Protein 6VD9 (pdb70)

Secondary structure (DSSP, 8-state):
--HHHHHHHHHTSTTEEEEEEEEEEE-TTS-EEEEEEEEE-TT--HHHHTHHHHHHHHHHHH---EEEEEEE-/--HHHHHHHHHHSTTEEEEEEEEEEE-TTS-EEEEEEEEE-TTS-HHHHTHHHHHHHHHHHH---EEEEEEE-/--HHHHHHHHHTSTTEEEEEEEEEE--EEEEEEEE-TTS-HHHHTHHHHHHHHHHHH---EEEEEEE-/--HHHHHHHHHHSTTEEEEEEEE-----EEEEEEEE-TTS-HHHHTHHHHHHHHHHHH---EEEEEEE-

GO terms:
  GO:0010312 detoxification of zinc ion (P, IMP)

Nearest PDB structures (foldseek):
  6vd9-assembly2_B  TM=1.013E+00  e=5.167E-15  Cupriavidus metallidurans CH34
  6vd8-assembly1_B-2  TM=9.192E-01  e=2.936E-08  Pseudomonas aeruginosa PAO1
  6vd8-assembly1_A  TM=9.200E-01  e=2.052E-07  Pseudomonas aeruginosa PAO1
  8j80-assembly1_B  TM=8.793E-01  e=2.502E-04  Homo sapiens
  8j7t-assembly1_B  TM=8.816E-01  e=3.271E-04  Homo sapiens

Structure (mmCIF, N/CA/C/O backbone):
data_6VD9
#
_entry.id   6VD9
#
_cell.length_a   32.760
_cell.length_b   39.029
_cell.length_c   63.965
_cell.angle_alpha   98.78
_cell.angle_beta   104.76
_cell.angle_gamma   90.09
#
_symmetry.space_group_name_H-M   'P 1'
#
loop_
_entity.id
_entity.type
_entity.pdbx_description
1 polymer 'Metal cation efflux system protein CzcD'
2 non-polymer 'NICKEL (II) ION'
3 water water
#
loop_
_atom_site.group_PDB
_atom_site.id
_atom_site.type_symbol
_atom_site.label_atom_id
_atom_site.label_alt_id
_atom_site.label_comp_id
_atom_site.label_asym_id
_atom_site.label_entity_id
_atom_site.label_seq_id
_atom_site.pdbx_PDB_ins_code
_atom_site.Cartn_x
_atom_site.Cartn_y
_atom_site.Cartn_z
_atom_site.occupancy
_atom_site.B_iso_or_equiv
_atom_site.auth_seq_id
_atom_site.auth_comp_id
_atom_site.auth_asym_id
_atom_site.auth_atom_id
_atom_site.pdbx_PDB_model_num
ATOM 1 N N . VAL A 1 3 ? -7.098 10.637 -8.497 1.00 39.04 215 VAL A N 1
ATOM 2 C CA . VAL A 1 3 ? -6.469 10.025 -7.282 1.00 35.69 215 VAL A CA 1
ATOM 3 C C . VAL A 1 3 ? -5.870 11.129 -6.397 1.00 33.76 215 VAL A C 1
ATOM 4 O O . VAL A 1 3 ? -4.889 11.754 -6.809 1.00 33.16 215 VAL A O 1
ATOM 8 N N . ASP A 1 4 ? -6.409 11.310 -5.194 1.00 32.88 216 ASP A N 1
ATOM 9 C CA . ASP A 1 4 ? -5.872 12.233 -4.161 1.00 32.97 216 ASP A CA 1
ATOM 10 C C . ASP A 1 4 ? -4.708 11.532 -3.432 1.00 31.37 216 ASP A C 1
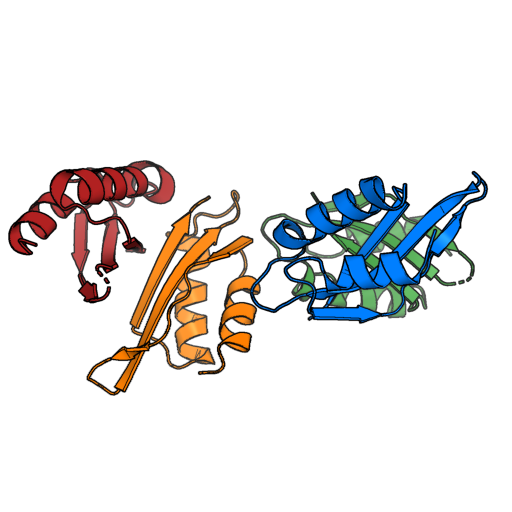ATOM 11 O O . ASP A 1 4 ? -4.987 10.707 -2.556 1.00 30.33 216 ASP A O 1
ATOM 16 N N . LEU A 1 5 ? -3.472 11.932 -3.725 1.00 29.78 217 LEU A N 1
ATOM 17 C CA . LEU A 1 5 ? -2.229 11.288 -3.211 1.00 29.30 217 LEU A CA 1
ATOM 18 C C . LEU A 1 5 ? -2.220 11.352 -1.675 1.00 28.79 217 LEU A C 1
ATOM 19 O O . LEU A 1 5 ? -1.756 10.397 -1.079 1.00 24.32 217 LEU A O 1
ATOM 24 N N . ALA A 1 6 ? -2.732 12.414 -1.049 1.00 25.49 218 ALA A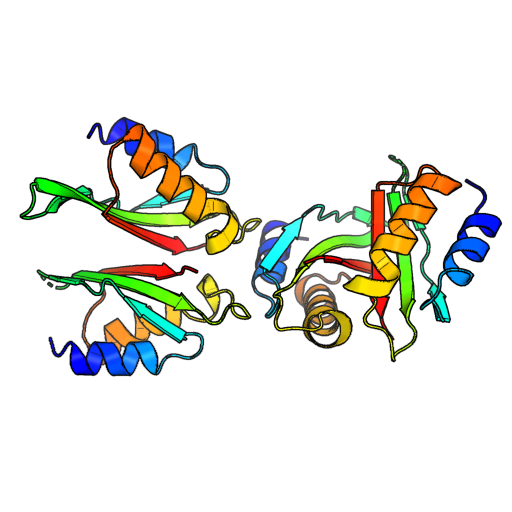 N 1
ATOM 25 C CA . ALA A 1 6 ? -2.777 12.535 0.435 1.00 23.57 218 ALA A CA 1
ATOM 26 C C . ALA A 1 6 ? -3.633 11.445 1.067 1.00 23.36 218 ALA A C 1
ATOM 27 O O . ALA A 1 6 ? -3.231 10.942 2.088 1.00 22.54 218 ALA A O 1
ATOM 29 N N . GLU A 1 7 ? -4.818 11.168 0.509 1.00 20.66 219 GLU A N 1
ATOM 30 C CA . GLU A 1 7 ? -5.732 10.157 1.042 1.00 25.59 219 GLU A CA 1
ATOM 31 C C . GLU A 1 7 ? -5.024 8.823 0.859 1.00 18.96 219 GLU A C 1
ATOM 32 O O . GLU A 1 7 ? -5.188 8.022 1.732 1.00 24.18 219 GLU A O 1
ATOM 38 N N . VAL A 1 8 ? -4.345 8.605 -0.271 1.00 21.62 220 VAL A N 1
ATOM 39 C CA . VAL A 1 8 ? -3.669 7.296 -0.533 1.00 20.76 220 VAL A CA 1
ATOM 40 C C . VAL A 1 8 ? -2.640 7.091 0.587 1.00 19.36 220 VAL A C 1
ATOM 41 O O . VAL A 1 8 ? -2.688 6.065 1.244 1.00 17.89 220 VAL A O 1
ATOM 45 N N . GLU A 1 9 ? -1.785 8.081 0.835 1.00 18.52 221 GLU A N 1
ATOM 46 C CA . GLU A 1 9 ? -0.773 8.029 1.933 1.00 17.79 221 GLU A CA 1
ATOM 47 C C . GLU A 1 9 ? -1.464 7.754 3.269 1.00 19.27 221 GLU A C 1
ATOM 48 O O . GLU A 1 9 ? -1.031 6.847 4.014 1.00 19.79 221 GLU A O 1
ATOM 54 N N . LYS A 1 10 ? -2.496 8.520 3.606 1.00 20.60 222 LYS A N 1
ATOM 55 C CA . LYS A 1 10 ? -3.234 8.364 4.886 1.00 21.38 222 LYS A CA 1
ATOM 56 C C . LYS A 1 10 ? -3.753 6.938 4.953 1.00 19.00 222 LYS A C 1
ATOM 57 O O . LYS A 1 10 ? -3.646 6.308 6.000 1.00 19.08 222 LYS A O 1
ATOM 63 N N . GLN A 1 11 ? -4.342 6.432 3.872 1.00 18.77 223 GLN A N 1
ATOM 64 C CA . GLN A 1 11 ? -5.008 5.117 3.960 1.00 19.77 223 GLN A CA 1
ATOM 65 C C . GLN A 1 11 ? -3.957 4.008 4.099 1.00 17.82 223 GLN A C 1
ATOM 66 O O . GLN A 1 11 ? -4.291 2.990 4.733 1.00 19.70 223 GLN A O 1
ATOM 72 N N . ILE A 1 12 ? -2.781 4.158 3.469 1.00 17.16 224 ILE A N 1
ATOM 73 C CA . ILE A 1 12 ? -1.669 3.173 3.587 1.00 16.19 224 ILE A CA 1
ATOM 74 C C . ILE A 1 12 ? -1.248 3.132 5.064 1.00 16.24 224 ILE A C 1
ATOM 75 O O . ILE A 1 12 ? -1.290 2.040 5.657 1.00 15.41 224 ILE A O 1
ATOM 80 N N . LEU A 1 13 ? -0.929 4.293 5.643 1.00 16.92 225 LEU A N 1
ATOM 81 C CA . LEU A 1 13 ? -0.463 4.370 7.059 1.00 17.33 225 LEU A CA 1
ATOM 82 C C . LEU A 1 13 ? -1.574 3.986 8.039 1.00 17.79 225 LEU A C 1
ATOM 83 O O . LEU A 1 13 ? -1.245 3.569 9.173 1.00 19.18 225 LEU A O 1
ATOM 88 N N . ALA A 1 14 ? -2.836 4.087 7.639 1.00 19.35 226 ALA A N 1
ATOM 89 C CA . ALA A 1 14 ? -3.990 3.727 8.488 1.00 19.21 226 ALA A CA 1
ATOM 90 C C . ALA A 1 14 ? -4.199 2.214 8.481 1.00 20.80 226 ALA A C 1
ATOM 91 O O . ALA A 1 14 ? -4.951 1.720 9.333 1.00 20.19 226 ALA A O 1
ATOM 93 N N . THR A 1 15 ? -3.538 1.479 7.590 1.00 18.83 227 THR A N 1
ATOM 94 C CA . THR A 1 15 ? -3.772 0.022 7.440 1.00 18.57 227 THR A CA 1
ATOM 95 C C . THR A 1 15 ? -3.088 -0.717 8.584 1.00 18.62 227 THR A C 1
ATOM 96 O O . THR A 1 15 ? -1.901 -0.510 8.783 1.00 18.85 227 THR A O 1
ATOM 100 N N . PRO A 1 16 ? -3.760 -1.606 9.369 1.00 22.02 228 PRO A N 1
ATOM 101 C CA . PRO A 1 16 ? -3.078 -2.311 10.457 1.00 22.64 228 PRO A CA 1
ATOM 102 C C . PRO A 1 16 ? -1.842 -3.061 9.953 1.00 19.34 228 PRO A C 1
ATOM 103 O O . PRO A 1 16 ? -1.929 -3.679 8.886 1.00 21.30 228 PRO A O 1
ATOM 107 N N . GLY A 1 17 ? -0.734 -2.957 10.678 1.00 19.19 229 GLY A N 1
ATOM 108 C CA . GLY A 1 17 ? 0.514 -3.702 10.380 1.00 19.06 229 GLY A CA 1
ATOM 109 C C . GLY A 1 17 ? 1.462 -2.921 9.493 1.00 20.85 229 GLY A C 1
ATOM 110 O O . GLY A 1 17 ? 2.533 -3.463 9.183 1.00 20.49 229 GLY A O 1
ATOM 111 N N . VAL A 1 18 ? 1.072 -1.706 9.061 1.00 18.95 230 VAL A N 1
ATOM 112 C CA . VAL A 1 18 ? 1.940 -0.760 8.294 1.00 19.87 230 VAL A CA 1
ATOM 113 C C . VAL A 1 18 ? 2.611 0.202 9.270 1.00 21.00 230 VAL A C 1
ATOM 114 O O . VAL A 1 18 ? 1.868 0.959 9.929 1.00 21.42 230 VAL A O 1
ATOM 118 N N . LYS A 1 19 ? 3.938 0.154 9.342 1.00 19.26 231 LYS A N 1
ATOM 119 C CA . LYS A 1 19 ? 4.780 1.029 10.185 1.00 21.39 231 LYS A CA 1
ATOM 120 C C . LYS A 1 19 ? 5.104 2.318 9.391 1.00 21.26 231 LYS A C 1
ATOM 121 O O . LYS A 1 19 ? 4.993 3.434 9.943 1.00 19.92 231 LYS A O 1
ATOM 127 N N . SER A 1 20 ? 5.503 2.207 8.112 1.00 18.24 232 SER A N 1
ATOM 128 C CA . SER A 1 20 ? 5.892 3.365 7.282 1.00 16.98 232 SER A CA 1
ATOM 129 C C . SER A 1 20 ? 5.886 2.932 5.812 1.00 15.90 232 SER A C 1
ATOM 130 O O . SER A 1 20 ? 5.788 1.738 5.547 1.00 16.13 232 SER A O 1
ATOM 133 N N . PHE A 1 21 ? 6.083 3.844 4.898 1.00 16.29 233 PHE A N 1
ATOM 134 C CA . PHE A 1 21 ? 6.237 3.481 3.474 1.00 15.86 233 PHE A CA 1
ATOM 135 C C . PHE A 1 21 ? 7.175 4.465 2.814 1.00 16.90 233 PHE A C 1
ATOM 136 O O . PHE A 1 21 ? 7.362 5.569 3.326 1.00 19.60 233 PHE A O 1
ATOM 144 N N . HIS A 1 22 ? 7.703 4.115 1.661 1.00 16.06 234 HIS A N 1
ATOM 145 C CA . HIS A 1 22 ? 8.503 5.070 0.857 1.00 16.32 234 HIS A CA 1
ATOM 146 C C . HIS A 1 22 ? 8.351 4.645 -0.587 1.00 16.93 234 HIS A C 1
ATOM 147 O O . HIS A 1 22 ? 7.791 3.534 -0.833 1.00 14.96 234 HIS A O 1
ATOM 154 N N . ASP A 1 23 ? 8.894 5.456 -1.486 1.00 18.17 235 ASP A N 1
ATOM 155 C CA . ASP A 1 23 ? 8.952 5.164 -2.948 1.00 20.13 235 ASP A CA 1
ATOM 156 C C . ASP A 1 23 ? 7.533 4.823 -3.457 1.00 20.75 235 ASP A C 1
ATOM 157 O O . ASP A 1 23 ? 7.396 3.845 -4.238 1.00 20.15 235 ASP A O 1
ATOM 162 N N . LEU A 1 24 ? 6.515 5.574 -3.028 1.00 20.10 236 LEU A N 1
ATOM 163 C CA . LEU A 1 24 ? 5.145 5.462 -3.573 1.00 18.31 236 LEU A CA 1
ATOM 164 C C . LEU A 1 24 ? 5.167 6.120 -4.943 1.00 17.68 236 LEU A C 1
ATOM 165 O O . LEU A 1 24 ? 5.558 7.324 -5.017 1.00 24.46 236 LEU A O 1
ATOM 170 N N . HIS A 1 25 ? 4.810 5.383 -5.967 1.00 15.86 237 HIS A N 1
ATOM 171 C CA A HIS A 1 25 ? 4.638 5.924 -7.342 0.50 19.28 237 HIS A CA 1
ATOM 172 C CA B HIS A 1 25 ? 4.674 5.870 -7.371 0.50 19.35 237 HIS A CA 1
ATOM 173 C C . HIS A 1 25 ? 3.261 5.563 -7.880 1.00 20.12 237 HIS A C 1
ATOM 174 O O . HIS A 1 25 ? 2.828 4.405 -7.768 1.00 18.35 237 HIS A O 1
ATOM 187 N N . ILE A 1 26 ? 2.572 6.554 -8.434 1.00 19.40 238 ILE A N 1
ATOM 188 C CA . ILE A 1 26 ? 1.198 6.347 -8.959 1.00 23.96 238 ILE A CA 1
ATOM 189 C C . ILE A 1 26 ? 1.169 7.105 -10.284 1.00 23.95 238 ILE A C 1
ATOM 190 O O . ILE A 1 26 ? 1.505 8.316 -10.311 1.00 25.23 238 ILE A O 1
ATOM 195 N N . TRP A 1 27 ? 0.969 6.363 -11.356 1.00 27.11 239 TRP A N 1
ATOM 196 C CA . TRP A 1 27 ? 1.053 6.911 -12.725 1.00 27.43 239 TRP A CA 1
ATOM 197 C C . TRP A 1 27 ? -0.030 6.261 -13.577 1.00 30.02 239 TRP A C 1
ATOM 198 O O . TRP A 1 27 ? -0.556 5.225 -13.161 1.00 26.28 239 TRP A O 1
ATOM 209 N N . ALA A 1 28 ? -0.322 6.853 -14.740 1.00 32.41 240 ALA A N 1
ATOM 210 C CA . ALA A 1 28 ? -1.345 6.356 -15.689 1.00 34.72 240 ALA A CA 1
ATOM 211 C C . ALA A 1 28 ? -0.678 5.413 -16.694 1.00 32.30 240 ALA A C 1
ATOM 212 O O . ALA A 1 28 ? 0.359 5.771 -17.248 1.00 36.00 240 ALA A O 1
ATOM 214 N N . LEU A 1 29 ? -1.241 4.225 -16.881 1.00 35.77 241 LEU A N 1
ATOM 215 C CA . LEU A 1 29 ? -0.871 3.304 -17.978 1.00 34.70 241 LEU A CA 1
ATOM 216 C C . LEU A 1 29 ? -1.434 3.858 -19.290 1.00 39.44 241 LEU A C 1
ATOM 217 O O . LEU A 1 29 ? -2.319 4.746 -19.229 1.00 38.57 241 LEU A O 1
ATOM 222 N N . THR A 1 30 ? -0.952 3.325 -20.419 1.00 44.37 242 THR A N 1
ATOM 223 C CA . THR A 1 30 ? -1.460 3.600 -21.796 1.00 45.92 242 THR A CA 1
ATOM 224 C C . THR A 1 30 ? -2.990 3.557 -21.793 1.00 45.75 242 THR A C 1
ATOM 225 O O . THR A 1 30 ? -3.608 4.396 -22.474 1.00 44.69 242 THR A O 1
ATOM 229 N N . SER A 1 31 ? -3.563 2.605 -21.049 1.00 44.56 243 SER A N 1
ATOM 230 C CA . SER A 1 31 ? -5.023 2.362 -20.932 1.00 43.60 243 SER A CA 1
ATOM 231 C C . SER A 1 31 ? -5.720 3.537 -20.229 1.00 43.87 243 SER A C 1
ATOM 232 O O . SER A 1 31 ? -6.969 3.622 -20.334 1.00 45.38 243 SER A O 1
ATOM 235 N N . GLY A 1 32 ? -4.964 4.375 -19.507 1.00 40.05 244 GLY A N 1
ATOM 236 C CA . GLY A 1 32 ? -5.491 5.483 -18.685 1.00 39.18 244 GLY A CA 1
ATOM 237 C C . GLY A 1 32 ? -5.795 5.054 -17.255 1.00 39.96 244 GLY A C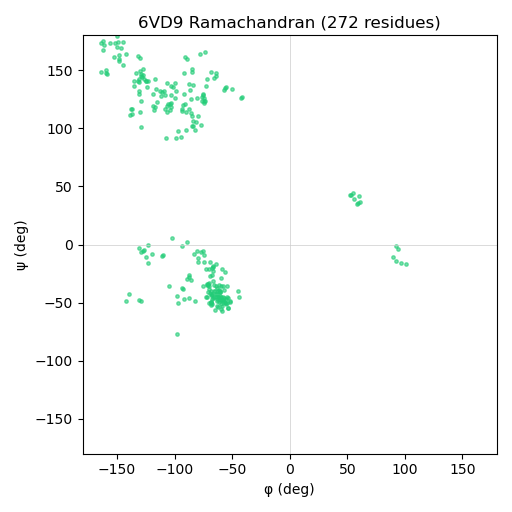 1
ATOM 238 O O . GLY A 1 32 ? -6.053 5.960 -16.427 1.00 43.54 244 GLY A O 1
ATOM 239 N N . LYS A 1 33 ? -5.777 3.740 -16.972 1.00 34.98 245 LYS A N 1
ATOM 240 C CA . LYS A 1 33 ? -5.920 3.142 -15.612 1.00 31.44 245 LYS A CA 1
ATOM 241 C C . LYS A 1 33 ? -4.688 3.465 -14.754 1.00 29.68 245 LYS A C 1
ATOM 242 O O . LYS A 1 33 ? -3.573 3.537 -15.298 1.00 28.78 245 LYS A O 1
ATOM 244 N N . ALA A 1 34 ? -4.891 3.596 -13.437 1.00 30.98 246 ALA A N 1
ATOM 245 C CA . ALA A 1 34 ? -3.845 3.898 -12.433 1.00 30.17 246 ALA A CA 1
ATOM 246 C C . ALA A 1 34 ? -2.960 2.663 -12.213 1.00 28.35 246 ALA A C 1
ATOM 247 O O . ALA A 1 34 ? -3.483 1.532 -12.198 1.00 27.22 246 ALA A O 1
ATOM 249 N N . SER A 1 35 ? -1.644 2.870 -12.141 1.00 24.81 247 SER A N 1
ATOM 250 C CA . SER A 1 35 ? -0.657 1.857 -11.702 1.00 24.28 247 SER A CA 1
ATOM 251 C C . SER A 1 35 ? -0.001 2.396 -10.430 1.00 22.46 247 SER A C 1
ATOM 252 O O . SER A 1 35 ? 0.241 3.592 -10.366 1.00 20.90 247 SER A O 1
ATOM 255 N N . LEU A 1 36 ? 0.291 1.533 -9.458 1.00 21.62 248 LEU A N 1
ATOM 256 C CA . LEU A 1 36 ? 0.868 1.989 -8.167 1.00 19.37 248 LEU A CA 1
ATOM 257 C C . LEU A 1 36 ? 2.001 1.044 -7.812 1.00 17.38 248 LEU A C 1
ATOM 258 O O . LEU A 1 36 ? 1.799 -0.170 -7.914 1.00 17.48 248 LEU A O 1
ATOM 263 N N . THR A 1 37 ? 3.125 1.589 -7.355 1.00 17.16 249 THR A N 1
ATOM 264 C CA . THR A 1 37 ? 4.137 0.747 -6.672 1.00 17.15 249 THR A CA 1
ATOM 265 C C . THR A 1 37 ? 4.415 1.435 -5.347 1.00 16.20 249 THR A C 1
ATOM 266 O O . THR A 1 37 ? 4.362 2.683 -5.302 1.00 15.31 249 THR A O 1
ATOM 270 N N . VAL A 1 38 ? 4.781 0.643 -4.354 1.00 14.75 250 VAL A N 1
ATOM 271 C CA . VAL A 1 38 ? 5.133 1.211 -3.037 1.00 15.98 250 VAL A CA 1
ATOM 272 C C . VAL A 1 38 ? 5.978 0.204 -2.274 1.00 15.01 250 VAL A C 1
ATOM 273 O O . VAL A 1 38 ? 5.842 -1.000 -2.508 1.00 14.95 250 VAL A O 1
ATOM 277 N N . HIS A 1 39 ? 6.899 0.720 -1.461 1.00 15.13 251 HIS A N 1
ATOM 278 C CA . HIS A 1 39 ? 7.677 -0.075 -0.479 1.00 15.88 251 HIS A CA 1
ATOM 279 C C . HIS A 1 39 ? 7.119 0.143 0.936 1.00 16.81 251 HIS A C 1
ATOM 280 O O . HIS A 1 39 ? 7.161 1.272 1.437 1.00 19.91 251 HIS A O 1
ATOM 287 N N . VAL A 1 40 ? 6.642 -0.913 1.574 1.00 14.67 252 VAL A N 1
ATOM 288 C CA . VAL A 1 40 ? 5.993 -0.809 2.912 1.00 16.03 252 VAL A CA 1
ATOM 289 C C . VAL A 1 40 ? 6.909 -1.435 3.958 1.00 17.53 252 VAL A C 1
ATOM 290 O O . VAL A 1 40 ? 7.391 -2.593 3.760 1.00 18.35 252 VAL A O 1
ATOM 294 N N . VAL A 1 41 ? 7.128 -0.723 5.062 1.00 17.13 253 VAL A N 1
ATOM 295 C CA . VAL A 1 41 ? 7.815 -1.335 6.231 1.00 17.17 253 VAL A CA 1
ATOM 296 C C . VAL A 1 41 ? 6.694 -1.855 7.130 1.00 17.46 253 VAL A C 1
ATOM 297 O O . VAL A 1 41 ? 5.879 -1.039 7.597 1.00 16.77 253 VAL A O 1
ATOM 301 N N . ASN A 1 42 ? 6.592 -3.173 7.312 1.00 16.71 254 ASN A N 1
ATOM 302 C CA . ASN A 1 42 ? 5.495 -3.763 8.124 1.00 17.26 254 ASN A CA 1
ATOM 303 C C . ASN A 1 42 ? 5.996 -3.828 9.565 1.00 17.01 254 ASN A C 1
ATOM 304 O O . ASN A 1 42 ? 7.231 -3.810 9.748 1.00 16.77 254 ASN A O 1
ATOM 309 N N . ASP A 1 43 ? 5.080 -3.921 10.510 1.00 18.45 255 ASP A N 1
ATOM 310 C CA . ASP A 1 43 ? 5.409 -4.234 11.932 1.00 20.75 255 ASP A CA 1
ATOM 311 C C . ASP A 1 43 ? 6.017 -5.644 12.028 1.00 21.22 255 ASP A C 1
ATOM 312 O O . ASP A 1 43 ? 5.553 -6.563 11.303 1.00 19.30 255 ASP A O 1
ATOM 317 N N . THR A 1 44 ? 6.976 -5.833 12.942 1.00 23.60 256 THR A N 1
ATOM 318 C CA . THR A 1 44 ? 7.577 -7.160 13.244 1.00 23.94 256 THR A CA 1
ATOM 319 C C . THR A 1 44 ? 6.527 -8.222 13.644 1.00 23.16 256 THR A C 1
ATOM 320 O O . THR A 1 44 ? 6.873 -9.439 13.554 1.00 23.64 256 THR A O 1
ATOM 324 N N . ALA A 1 45 ? 5.334 -7.871 14.147 1.00 20.47 257 ALA A N 1
ATOM 325 C CA . ALA A 1 45 ? 4.386 -8.880 14.666 1.00 22.15 257 ALA A CA 1
ATOM 326 C C . ALA A 1 45 ? 3.557 -9.519 13.546 1.00 21.93 257 ALA A C 1
ATOM 327 O O . ALA A 1 45 ? 2.872 -10.495 13.849 1.00 20.80 257 ALA A O 1
ATOM 329 N N . VAL A 1 46 ? 3.623 -9.040 12.303 1.00 19.28 258 VAL A N 1
ATOM 330 C CA . VAL A 1 46 ? 2.674 -9.504 11.247 1.00 18.75 258 VAL A CA 1
ATOM 331 C C . VAL A 1 46 ? 3.460 -10.040 10.046 1.00 19.02 258 VAL A C 1
ATOM 332 O O . VAL A 1 46 ? 4.506 -9.527 9.768 1.00 17.18 258 VAL A O 1
ATOM 336 N N . ASN A 1 47 ? 2.978 -11.120 9.466 1.00 17.85 259 ASN A N 1
ATOM 337 C CA . ASN A 1 47 ? 3.446 -11.612 8.152 1.00 17.54 259 ASN A CA 1
ATOM 338 C C . ASN A 1 47 ? 2.648 -10.854 7.102 1.00 15.60 259 ASN A C 1
ATOM 339 O O . ASN A 1 47 ? 1.460 -11.132 6.962 1.00 17.07 259 ASN A O 1
ATOM 344 N N . PRO A 1 48 ? 3.208 -9.817 6.428 1.00 16.40 260 PRO A N 1
ATOM 345 C CA . PRO A 1 48 ? 2.389 -8.902 5.619 1.00 16.03 260 PRO A CA 1
ATOM 346 C C . PRO A 1 48 ? 1.804 -9.594 4.391 1.00 17.38 260 PRO A C 1
ATOM 347 O O . PRO A 1 48 ? 0.799 -9.137 3.918 1.00 14.88 260 PRO A O 1
ATOM 351 N N . GLU A 1 49 ? 2.393 -10.718 3.965 1.00 16.94 261 GLU A N 1
ATOM 352 C CA . GLU A 1 49 ? 1.885 -11.445 2.779 1.00 18.28 261 GLU A CA 1
ATOM 353 C C . GLU A 1 49 ? 0.429 -11.892 3.049 1.00 18.58 261 GLU A C 1
ATOM 354 O O . GLU A 1 49 ? -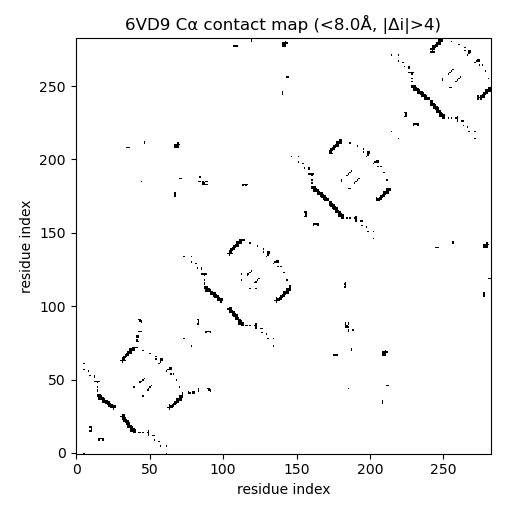0.445 -11.735 2.148 1.00 19.38 261 GLU A O 1
ATOM 360 N N . MET A 1 50 ? 0.170 -12.336 4.291 1.00 20.54 262 MET A N 1
ATOM 361 C CA . MET A 1 50 ? -1.123 -12.867 4.781 1.00 23.40 262 MET A CA 1
ATOM 362 C C . MET A 1 50 ? -1.961 -11.749 5.417 1.00 22.31 262 MET A C 1
ATOM 363 O O . MET A 1 50 ? -3.219 -11.815 5.316 1.00 20.76 262 MET A O 1
ATOM 368 N N . GLU A 1 51 ? -1.312 -10.826 6.136 1.00 18.14 263 GLU A N 1
ATOM 369 C CA . GLU A 1 51 ? -1.964 -9.995 7.179 1.00 17.57 263 GLU A CA 1
ATOM 370 C C . GLU A 1 51 ? -2.087 -8.507 6.817 1.00 16.73 263 GLU A C 1
ATOM 371 O O . GLU A 1 51 ? -2.746 -7.767 7.607 1.00 18.34 263 GLU A O 1
ATOM 377 N N . VAL A 1 52 ? -1.432 -8.061 5.733 1.00 15.56 264 VAL A N 1
ATOM 378 C CA . VAL A 1 52 ? -1.421 -6.655 5.274 1.00 15.95 264 VAL A CA 1
ATOM 379 C C . VAL A 1 52 ? -1.745 -6.612 3.776 1.00 16.86 264 VAL A C 1
ATOM 380 O O . VAL A 1 52 ? -2.533 -5.749 3.389 1.00 17.19 264 VAL A O 1
ATOM 384 N N . LEU A 1 53 ? -1.110 -7.451 2.943 1.00 18.23 265 LEU A N 1
ATOM 385 C CA . LEU A 1 53 ? -1.269 -7.315 1.457 1.00 16.75 265 LEU A CA 1
ATOM 386 C C . LEU A 1 53 ? -2.743 -7.361 1.041 1.00 18.14 265 LEU A C 1
ATOM 387 O O . LEU A 1 53 ? -3.184 -6.554 0.229 1.00 16.02 265 LEU A O 1
ATOM 392 N N . PRO A 1 54 ? -3.562 -8.310 1.537 1.00 15.71 266 PRO A N 1
ATOM 393 C CA . PRO A 1 54 ? -4.951 -8.387 1.092 1.00 17.17 266 PRO A CA 1
ATOM 394 C C . PRO A 1 54 ? -5.738 -7.127 1.465 1.00 16.98 266 PRO A C 1
ATOM 395 O O . PRO A 1 54 ? -6.533 -6.666 0.644 1.00 16.19 266 PRO A O 1
ATOM 399 N N . GLU A 1 55 ? -5.461 -6.555 2.649 1.00 17.81 267 GLU A N 1
ATOM 400 C CA . GLU A 1 55 ? -6.117 -5.307 3.121 1.00 18.59 267 GLU A CA 1
ATOM 401 C C . GLU A 1 55 ? -5.691 -4.122 2.255 1.00 16.84 267 GLU A C 1
ATOM 402 O O . GLU A 1 55 ? -6.551 -3.311 1.904 1.00 15.87 267 GLU A O 1
ATOM 408 N N . LEU A 1 56 ? -4.399 -3.993 1.921 1.00 14.96 268 LEU A N 1
ATOM 409 C CA . LEU A 1 56 ? -3.960 -2.895 1.024 1.00 15.46 268 LEU A CA 1
ATOM 410 C C . LEU A 1 56 ? -4.597 -3.068 -0.365 1.00 15.97 268 LEU A C 1
ATOM 411 O O . LEU A 1 56 ? -5.006 -2.065 -0.916 1.00 14.94 268 LEU A O 1
ATOM 416 N N . LYS A 1 57 ? -4.602 -4.262 -0.923 1.00 17.99 269 LYS A N 1
ATOM 417 C CA . LYS A 1 57 ? -5.224 -4.513 -2.258 1.00 18.49 269 LYS A CA 1
ATOM 418 C C . LYS A 1 57 ? -6.697 -4.067 -2.194 1.00 19.75 269 LYS A C 1
ATOM 419 O O . LYS A 1 57 ? -7.130 -3.347 -3.103 1.00 17.38 269 LYS A O 1
ATOM 425 N N . GLN A 1 58 ? -7.434 -4.491 -1.174 1.00 20.70 270 GLN A N 1
ATOM 426 C CA . GLN A 1 58 ? -8.897 -4.235 -1.020 1.00 21.59 270 GLN A CA 1
ATOM 427 C C . GLN A 1 58 ? -9.138 -2.721 -0.926 1.00 21.82 270 GLN A C 1
ATOM 428 O O . GLN A 1 58 ? -9.957 -2.184 -1.692 1.00 19.37 270 GLN A O 1
ATOM 434 N N . MET A 1 59 ? -8.335 -2.022 -0.121 1.00 19.68 271 MET A N 1
ATOM 435 C CA . MET A 1 59 ? -8.507 -0.573 0.130 1.00 19.85 271 MET A CA 1
ATOM 436 C C . MET A 1 59 ? -8.178 0.195 -1.152 1.00 19.20 271 MET A C 1
ATOM 437 O O . MET A 1 59 ? -8.867 1.192 -1.469 1.00 20.07 271 MET A O 1
ATOM 442 N N . LEU A 1 60 ? -7.143 -0.208 -1.899 1.00 17.50 272 LEU A N 1
ATOM 443 C CA . LEU A 1 60 ? -6.693 0.577 -3.077 1.00 17.63 272 LEU A CA 1
ATOM 444 C C . LEU A 1 60 ? -7.736 0.456 -4.196 1.00 17.64 272 LEU A C 1
ATOM 445 O O . LEU A 1 60 ? -7.983 1.451 -4.896 1.00 18.12 272 LEU A O 1
ATOM 450 N N . ALA A 1 61 ? -8.355 -0.706 -4.287 1.00 16.42 273 ALA A N 1
ATOM 451 C CA . ALA A 1 61 ? -9.420 -0.978 -5.283 1.00 18.01 273 ALA A CA 1
ATOM 452 C C . ALA A 1 61 ? -10.663 -0.172 -4.890 1.00 20.54 273 ALA A C 1
ATOM 453 O O . ALA A 1 61 ? -11.134 0.605 -5.726 1.00 20.22 273 ALA A O 1
ATOM 455 N N . ASP A 1 62 ? -11.085 -0.271 -3.632 1.00 21.96 274 ASP A N 1
ATOM 456 C CA . ASP A 1 62 ? -12.390 0.272 -3.160 1.00 28.45 274 ASP A CA 1
ATOM 457 C C . ASP A 1 62 ? -12.355 1.795 -3.086 1.00 29.13 274 ASP A C 1
ATOM 458 O O . ASP A 1 62 ? -13.343 2.448 -3.503 1.00 27.07 274 ASP A O 1
ATOM 463 N N . LYS A 1 63 ? -11.281 2.353 -2.532 1.00 26.74 275 LYS A N 1
ATOM 464 C CA . LYS A 1 63 ? -11.218 3.789 -2.206 1.00 26.95 275 LYS A CA 1
ATOM 465 C C . LYS A 1 63 ? -10.677 4.582 -3.394 1.00 25.51 275 LYS A C 1
ATOM 466 O O . LYS A 1 63 ? -11.039 5.764 -3.490 1.00 26.19 275 LYS A O 1
ATOM 472 N N . PHE A 1 64 ? -9.815 4.009 -4.252 1.00 24.25 276 PHE A N 1
ATOM 473 C CA . PHE A 1 64 ? -9.082 4.783 -5.285 1.00 22.57 276 PHE A CA 1
ATOM 474 C C . PHE A 1 64 ? -9.253 4.184 -6.680 1.00 21.42 276 PHE A C 1
ATOM 475 O O . PHE A 1 64 ? -8.713 4.787 -7.596 1.00 21.48 276 PHE A O 1
ATOM 483 N N . ASP A 1 65 ? -9.910 3.020 -6.835 1.00 20.72 277 ASP A N 1
ATOM 484 C CA . ASP A 1 65 ? -10.079 2.362 -8.150 1.00 22.30 277 ASP A CA 1
ATOM 485 C C . ASP A 1 65 ? -8.708 2.027 -8.730 1.00 21.45 277 ASP A C 1
ATOM 486 O O . ASP A 1 65 ? -8.533 2.093 -9.993 1.00 20.64 277 ASP A O 1
ATOM 491 N N . ILE A 1 66 ? -7.770 1.633 -7.861 1.00 18.43 278 ILE A N 1
ATOM 492 C CA . ILE A 1 66 ? -6.399 1.230 -8.295 1.00 20.08 278 ILE A CA 1
ATOM 493 C C . ILE A 1 66 ? -6.305 -0.287 -8.176 1.00 18.80 278 ILE A C 1
ATOM 494 O O . ILE A 1 66 ? -6.407 -0.817 -7.045 1.00 19.36 278 ILE A O 1
ATOM 499 N N . THR A 1 67 ? -6.169 -0.975 -9.298 1.00 18.50 279 THR A N 1
ATOM 500 C CA . THR A 1 67 ? -6.160 -2.459 -9.325 1.00 19.93 279 THR A CA 1
ATOM 501 C C . THR A 1 67 ? -4.874 -2.997 -9.965 1.00 22.29 279 THR A C 1
ATOM 502 O O . THR A 1 67 ? -4.785 -4.237 -10.090 1.00 26.87 279 THR A O 1
ATOM 506 N N . HIS A 1 68 ? -3.954 -2.126 -10.407 1.00 20.53 280 HIS A N 1
ATOM 507 C CA . HIS A 1 68 ? -2.628 -2.523 -10.946 1.00 20.63 280 HIS A CA 1
ATOM 508 C C . HIS A 1 68 ? -1.612 -2.128 -9.876 1.00 17.49 280 HIS A C 1
ATOM 509 O O . HIS A 1 68 ? -1.244 -0.951 -9.859 1.00 17.99 280 HIS A O 1
ATOM 516 N N . VAL A 1 69 ? -1.297 -3.049 -8.979 1.00 17.78 281 VAL A N 1
ATOM 517 C CA . VAL A 1 69 ? -0.512 -2.766 -7.742 1.00 18.19 281 VAL A CA 1
ATOM 518 C C . VAL A 1 69 ? 0.695 -3.700 -7.621 1.00 17.56 281 VAL A C 1
ATOM 519 O O . VAL A 1 69 ? 0.586 -4.904 -7.891 1.00 18.74 281 VAL A O 1
ATOM 523 N N . THR A 1 70 ? 1.810 -3.157 -7.135 1.00 16.52 282 THR A N 1
ATOM 524 C CA . THR A 1 70 ? 2.987 -3.969 -6.732 1.00 15.22 282 THR A CA 1
ATOM 525 C C . THR A 1 70 ? 3.472 -3.377 -5.421 1.00 13.51 282 THR A C 1
ATOM 526 O O . THR A 1 70 ? 3.883 -2.198 -5.403 1.00 13.58 282 THR A O 1
ATOM 530 N N . ILE A 1 71 ? 3.332 -4.142 -4.369 1.00 14.19 283 ILE A N 1
ATOM 531 C CA . ILE A 1 71 ? 3.634 -3.714 -2.983 1.00 14.26 283 ILE A CA 1
ATOM 532 C C . ILE A 1 71 ? 4.767 -4.603 -2.479 1.00 14.46 283 ILE A C 1
ATOM 533 O O . ILE A 1 71 ? 4.574 -5.845 -2.425 1.00 14.60 283 ILE A O 1
ATOM 538 N N . GLN A 1 72 ? 5.907 -4.006 -2.143 1.00 14.23 284 GLN A N 1
ATOM 539 C CA . GLN A 1 72 ? 7.037 -4.741 -1.530 1.00 14.85 284 GLN A CA 1
ATOM 540 C C . GLN A 1 72 ? 7.073 -4.445 -0.035 1.00 15.97 284 GLN A C 1
ATOM 541 O O . GLN A 1 72 ? 6.866 -3.316 0.332 1.00 16.55 284 GLN A O 1
ATOM 547 N N . PHE A 1 73 ? 7.288 -5.467 0.779 1.00 15.01 285 PHE A N 1
ATOM 548 C CA . PHE A 1 73 ? 7.440 -5.303 2.244 1.00 15.93 285 PHE A CA 1
ATOM 549 C C . PHE A 1 73 ? 8.896 -5.480 2.675 1.00 18.97 285 PHE A C 1
ATOM 550 O O . PHE A 1 73 ? 9.561 -6.446 2.208 1.00 18.69 285 PHE A O 1
ATOM 558 N N . GLU A 1 74 ? 9.331 -4.616 3.601 1.00 18.78 286 GLU A N 1
ATOM 559 C CA . GLU A 1 74 ? 10.668 -4.642 4.262 1.00 20.79 286 GLU A CA 1
ATOM 560 C C . GLU A 1 74 ? 10.459 -4.542 5.781 1.00 21.32 286 GLU A C 1
ATOM 561 O O . GLU A 1 74 ? 9.381 -4.108 6.210 1.00 22.49 286 GLU A O 1
ATOM 567 N N . LEU A 1 75 ? 11.441 -4.925 6.603 1.00 23.60 287 LEU A N 1
ATOM 568 C CA . LEU A 1 75 ? 11.362 -4.638 8.072 1.00 27.86 287 LEU A CA 1
ATOM 569 C C . LEU A 1 75 ? 12.130 -3.351 8.397 1.00 30.91 287 LEU A C 1
ATOM 570 O O . LEU A 1 75 ? 11.869 -2.721 9.451 1.00 36.00 287 LEU A O 1
ATOM 576 N N . VAL B 1 3 ? 14.749 -8.771 27.466 1.00 40.45 215 VAL B N 1
ATOM 577 C CA . VAL B 1 3 ? 14.146 -9.427 26.267 1.00 36.29 215 VAL B CA 1
ATOM 578 C C . VAL B 1 3 ? 13.604 -8.352 25.314 1.00 34.70 215 VAL B C 1
ATOM 579 O O . VAL B 1 3 ? 12.662 -7.632 25.706 1.00 36.04 215 VAL B O 1
ATOM 583 N N . ASP B 1 4 ? 14.140 -8.253 24.097 1.00 35.30 216 ASP B N 1
ATOM 584 C CA . ASP B 1 4 ? 13.599 -7.322 23.066 1.00 35.77 216 ASP B CA 1
ATOM 585 C C . ASP B 1 4 ? 12.418 -7.998 22.338 1.00 32.15 216 ASP B C 1
ATOM 586 O O . ASP B 1 4 ? 12.665 -8.810 21.451 1.00 33.70 216 ASP B O 1
ATOM 591 N N . LEU B 1 5 ? 11.194 -7.625 22.685 1.00 33.21 217 LEU B N 1
ATOM 592 C CA . LEU B 1 5 ? 9.933 -8.240 22.171 1.00 31.92 217 LEU B CA 1
ATOM 593 C C . LEU B 1 5 ? 9.899 -8.144 20.629 1.00 29.45 217 LEU B C 1
ATOM 594 O O . LEU B 1 5 ? 9.499 -9.122 19.991 1.00 26.09 217 LEU B O 1
ATOM 599 N N . ALA B 1 6 ? 10.351 -7.041 20.030 1.00 26.99 218 ALA B N 1
ATOM 600 C CA . ALA B 1 6 ? 10.393 -6.853 18.553 1.00 23.81 218 ALA B CA 1
ATOM 601 C C . ALA B 1 6 ? 11.277 -7.898 17.875 1.00 22.34 218 ALA B C 1
ATOM 602 O O . ALA B 1 6 ? 10.906 -8.432 16.854 1.00 22.36 218 ALA B O 1
ATOM 604 N N . GLU B 1 7 ? 12.418 -8.220 18.468 1.00 22.19 219 GLU B N 1
ATOM 605 C CA . GLU B 1 7 ? 13.339 -9.228 17.939 1.00 25.17 219 GLU B CA 1
ATOM 606 C C . GLU B 1 7 ? 12.673 -10.596 18.105 1.00 22.28 219 GLU B C 1
ATOM 607 O O . GLU B 1 7 ? 12.848 -11.372 17.201 1.00 24.29 219 GLU B O 1
ATOM 613 N N . VAL B 1 8 ? 11.953 -10.844 19.206 1.00 22.83 220 VAL B N 1
ATOM 614 C CA . VAL B 1 8 ? 11.281 -12.160 19.466 1.00 21.98 220 VAL B CA 1
ATOM 615 C C . VAL B 1 8 ? 10.224 -12.384 18.381 1.00 20.20 220 VAL B C 1
ATOM 616 O O . VAL B 1 8 ? 10.228 -13.441 17.765 1.00 18.45 220 VAL B O 1
ATOM 620 N N . GLU B 1 9 ? 9.379 -11.391 18.115 1.00 19.75 221 GLU B N 1
ATOM 621 C CA . GLU B 1 9 ? 8.355 -11.496 17.037 1.00 18.64 221 GLU B CA 1
ATOM 622 C C . GLU B 1 9 ? 9.050 -11.759 15.705 1.00 20.82 221 GLU B C 1
ATOM 623 O O . GLU B 1 9 ? 8.597 -12.607 14.923 1.00 18.10 221 GLU B O 1
ATOM 629 N N . LYS B 1 10 ? 10.103 -10.990 15.399 1.00 21.19 222 LYS B N 1
ATOM 630 C CA . LYS B 1 10 ? 10.850 -11.136 14.130 1.00 21.64 222 LYS B CA 1
ATOM 631 C C . LYS B 1 10 ? 11.404 -12.550 13.994 1.00 20.18 222 LYS B C 1
ATOM 632 O O . LYS B 1 10 ? 11.286 -13.097 12.923 1.00 19.07 222 LYS B O 1
ATOM 638 N N . GLN B 1 11 ? 12.009 -13.116 15.055 1.00 17.94 223 GLN B N 1
ATOM 639 C CA . GLN B 1 11 ? 12.682 -14.431 14.984 1.00 20.00 223 GLN B CA 1
ATOM 640 C C . GLN B 1 11 ? 11.614 -15.531 14.829 1.00 17.84 223 GLN B C 1
ATOM 641 O O . GLN B 1 11 ? 11.911 -16.534 14.161 1.00 19.70 223 GLN B O 1
ATOM 647 N N . ILE B 1 12 ? 10.439 -15.328 15.429 1.00 16.65 224 ILE B N 1
ATOM 648 C CA . ILE B 1 12 ? 9.316 -16.288 15.329 1.00 16.00 224 ILE B CA 1
ATOM 649 C C . ILE B 1 12 ? 8.902 -16.363 13.861 1.00 17.11 224 ILE B C 1
ATOM 650 O O . ILE B 1 12 ? 8.924 -17.473 13.302 1.00 17.35 224 ILE B O 1
ATOM 655 N N . LEU B 1 13 ? 8.620 -15.208 13.238 1.00 16.42 225 LEU B N 1
ATOM 656 C CA . LEU B 1 13 ? 8.157 -15.162 11.837 1.00 15.84 225 LEU B CA 1
ATOM 657 C C . LEU B 1 13 ? 9.279 -15.550 10.869 1.00 16.73 225 LEU B C 1
ATOM 658 O O . LEU B 1 13 ? 8.956 -15.904 9.730 1.00 17.51 225 LEU B O 1
ATOM 663 N N . ALA B 1 14 ? 10.544 -15.449 11.274 1.00 17.43 226 ALA B N 1
ATOM 664 C CA . ALA B 1 14 ? 11.701 -15.812 10.436 1.00 20.32 226 ALA B CA 1
ATOM 665 C C . ALA B 1 14 ? 11.908 -17.319 10.441 1.00 20.94 226 ALA B C 1
ATOM 666 O O . ALA B 1 14 ? 12.547 -17.826 9.510 1.00 22.81 226 ALA B O 1
ATOM 668 N N . THR B 1 15 ? 11.285 -18.046 11.366 1.00 19.57 227 THR B N 1
ATOM 669 C CA . THR B 1 15 ? 11.518 -19.503 11.484 1.00 19.39 227 THR B CA 1
ATOM 670 C C . THR B 1 15 ? 10.785 -20.219 10.353 1.00 19.70 227 THR B C 1
ATOM 671 O O . THR B 1 15 ? 9.601 -19.984 10.160 1.00 19.13 227 THR B O 1
ATOM 675 N N . PRO B 1 16 ? 11.428 -21.124 9.567 1.00 20.62 228 PRO B N 1
ATOM 676 C CA . PRO B 1 16 ? 10.727 -21.854 8.514 1.00 21.94 228 PRO B CA 1
ATOM 677 C C . PRO B 1 16 ? 9.518 -22.637 9.007 1.00 18.80 228 PRO B C 1
ATOM 678 O O . PRO B 1 16 ? 9.621 -23.227 10.055 1.00 19.90 228 PRO B O 1
ATOM 682 N N . GLY B 1 17 ? 8.412 -22.535 8.282 1.00 19.22 229 GLY B N 1
ATOM 683 C CA . GLY B 1 17 ? 7.176 -23.287 8.601 1.00 20.39 229 GLY B CA 1
ATOM 684 C C . GLY B 1 17 ? 6.221 -22.473 9.466 1.00 21.54 229 GLY B C 1
ATOM 685 O O . GLY B 1 17 ? 5.093 -22.990 9.740 1.00 21.60 229 GLY B O 1
ATOM 686 N N . VAL B 1 18 ? 6.634 -21.261 9.877 1.00 20.08 230 VAL B N 1
ATOM 687 C CA . VAL B 1 18 ? 5.784 -20.291 10.633 1.00 20.44 230 VAL B CA 1
ATOM 688 C C . VAL B 1 18 ? 5.111 -19.355 9.636 1.00 21.16 230 VAL B C 1
ATOM 689 O O . VAL B 1 18 ? 5.846 -18.692 8.911 1.00 20.94 230 VAL B O 1
ATOM 693 N N . LYS B 1 19 ? 3.782 -19.347 9.620 1.00 18.16 231 LYS B N 1
ATOM 694 C CA . LYS B 1 19 ? 2.912 -18.505 8.791 1.00 20.93 231 LYS B CA 1
ATOM 695 C C . LYS B 1 19 ? 2.569 -17.227 9.571 1.00 21.25 231 LYS B C 1
ATOM 696 O O . LYS B 1 19 ? 2.688 -16.141 9.015 1.00 20.80 231 LYS B O 1
ATOM 702 N N . SER B 1 20 ? 2.182 -17.339 10.847 1.00 19.14 232 SER B N 1
ATOM 703 C CA . SER B 1 20 ? 1.821 -16.166 11.681 1.00 16.24 232 SER B CA 1
ATOM 704 C C . SER B 1 20 ? 1.860 -16.596 13.153 1.00 15.53 232 SER B C 1
ATOM 705 O O . SER B 1 20 ? 1.976 -17.806 13.421 1.00 15.82 232 SER B O 1
ATOM 708 N N . PHE B 1 21 ? 1.662 -15.671 14.063 1.00 15.35 233 PHE B N 1
ATOM 709 C CA . PHE B 1 21 ? 1.518 -15.992 15.491 1.00 15.44 233 PHE B CA 1
ATOM 710 C C . PHE B 1 21 ? 0.577 -14.984 16.124 1.00 17.09 233 PHE B C 1
ATOM 711 O O . PHE B 1 21 ? 0.448 -13.851 15.644 1.00 18.51 233 PHE B O 1
ATOM 719 N N . HIS B 1 22 ? 0.034 -15.367 17.254 1.00 15.73 234 HIS B N 1
ATOM 720 C CA . HIS B 1 22 ? -0.821 -14.479 18.075 1.00 16.77 234 HIS B CA 1
ATOM 721 C C . HIS B 1 22 ? -0.687 -14.867 19.546 1.00 17.65 234 HIS B C 1
ATOM 722 O O . HIS B 1 22 ? -0.145 -15.949 19.869 1.00 15.62 234 HIS B O 1
ATOM 729 N N . ASP B 1 23 ? -1.227 -14.033 20.430 1.00 19.77 235 ASP B N 1
ATOM 730 C CA . ASP B 1 23 ? -1.268 -14.311 21.891 1.00 21.25 235 ASP B CA 1
ATOM 731 C C . ASP B 1 23 ? 0.132 -14.659 22.428 1.00 19.78 235 ASP B C 1
ATOM 732 O O . ASP B 1 23 ? 0.267 -15.609 23.235 1.00 20.43 235 ASP B O 1
ATOM 737 N N . LEU B 1 24 ? 1.141 -13.926 22.000 1.00 18.29 236 LEU B N 1
ATOM 738 C CA . LEU B 1 24 ? 2.509 -14.019 22.559 1.00 18.16 236 LEU B CA 1
ATOM 739 C C . LEU B 1 24 ? 2.493 -13.329 23.914 1.00 17.32 236 LEU B C 1
ATOM 740 O O . LEU B 1 24 ? 2.212 -12.108 23.959 1.00 20.80 236 LEU B O 1
ATOM 745 N N . HIS B 1 25 ? 2.880 -14.053 24.939 1.00 16.59 237 HIS B N 1
ATOM 746 C CA A HIS B 1 25 ? 3.014 -13.556 26.331 0.50 18.23 237 HIS B CA 1
ATOM 747 C CA B HIS B 1 25 ? 3.028 -13.525 26.322 0.50 19.51 237 HIS B CA 1
ATOM 748 C C . HIS B 1 25 ? 4.404 -13.911 26.864 1.00 19.29 237 HIS B C 1
ATOM 749 O O . HIS B 1 25 ? 4.742 -15.102 26.864 1.00 17.60 237 HIS B O 1
ATOM 762 N N . ILE B 1 26 ? 5.161 -12.916 27.319 1.00 19.92 238 ILE B N 1
ATOM 763 C CA A ILE B 1 26 ? 6.463 -13.162 27.996 0.50 20.46 238 ILE B CA 1
ATOM 764 C CA B ILE B 1 26 ? 6.505 -13.083 27.952 0.50 21.12 238 ILE B CA 1
ATOM 765 C C . ILE B 1 26 ? 6.441 -12.386 29.313 1.00 22.27 238 ILE B C 1
ATOM 766 O O . ILE B 1 26 ? 5.962 -11.195 29.335 1.00 23.85 238 ILE B O 1
ATOM 775 N N . TRP B 1 27 ? 6.821 -13.080 30.368 1.00 25.14 239 TRP B N 1
ATOM 776 C CA . TRP B 1 27 ? 6.696 -12.579 31.753 1.00 27.01 239 TRP B CA 1
ATOM 777 C C . TRP B 1 27 ? 7.764 -13.221 32.634 1.00 27.45 239 TRP B C 1
ATOM 778 O O . TRP B 1 27 ? 8.311 -14.289 32.276 1.00 26.36 239 TRP B O 1
ATOM 789 N N . ALA B 1 28 ? 8.022 -12.607 33.789 1.00 28.83 240 ALA B N 1
ATOM 790 C CA . ALA B 1 28 ? 8.973 -13.136 34.792 1.00 30.54 240 ALA B CA 1
ATOM 791 C C . ALA B 1 28 ? 8.271 -14.124 35.730 1.00 27.95 240 ALA B C 1
ATOM 792 O O . ALA B 1 28 ? 7.194 -13.806 36.251 1.00 30.77 240 ALA B O 1
ATOM 794 N N . LEU B 1 29 ? 8.914 -15.265 35.945 1.00 27.22 241 LEU B N 1
ATOM 795 C CA . LEU B 1 29 ? 8.591 -16.279 36.971 1.00 27.72 241 LEU B CA 1
ATOM 796 C C . LEU B 1 29 ? 9.116 -15.800 38.328 1.00 30.37 241 LEU B C 1
ATOM 797 O O . LEU B 1 29 ? 9.951 -14.892 38.328 1.00 31.04 241 LEU B O 1
ATOM 802 N N . THR B 1 30 ? 8.640 -16.409 39.416 1.00 37.05 242 THR B N 1
ATOM 803 C CA . THR B 1 30 ? 9.121 -16.192 40.812 1.00 40.11 242 THR B CA 1
ATOM 804 C C . THR B 1 30 ? 10.654 -16.159 40.840 1.00 43.33 242 THR B C 1
ATOM 805 O O . THR B 1 30 ? 11.222 -15.244 41.464 1.00 50.62 242 THR B O 1
ATOM 809 N N . SER B 1 31 ? 11.288 -17.105 40.149 1.00 41.54 243 SER B N 1
ATOM 810 C CA . SER B 1 31 ? 12.759 -17.272 40.008 1.00 41.64 243 SER B CA 1
ATOM 811 C C . SER B 1 31 ? 13.426 -16.033 39.388 1.00 45.83 243 SER B C 1
ATOM 812 O O . SER B 1 31 ? 14.673 -15.885 39.552 1.00 49.79 243 SER B O 1
ATOM 815 N N . GLY B 1 32 ? 12.656 -15.201 38.673 1.00 42.17 244 GLY B N 1
ATOM 816 C CA . GLY B 1 32 ? 13.161 -14.103 37.822 1.00 39.99 244 GLY B CA 1
ATOM 817 C C . GLY B 1 32 ? 13.366 -14.548 36.379 1.00 37.93 244 GLY B C 1
ATOM 818 O O . GLY B 1 32 ? 13.524 -13.664 35.506 1.00 39.27 244 GLY B O 1
ATOM 819 N N . LYS B 1 33 ? 13.357 -15.863 36.133 1.00 35.14 245 LYS B N 1
ATOM 820 C CA . LYS B 1 33 ? 13.538 -16.481 34.794 1.00 34.79 245 LYS B CA 1
ATOM 821 C C . LYS B 1 33 ? 12.341 -16.098 33.913 1.00 32.65 245 LYS B C 1
ATOM 822 O O . LYS B 1 33 ? 11.205 -16.069 34.435 1.00 32.27 245 LYS B O 1
ATOM 824 N N . ALA B 1 34 ? 12.582 -15.860 32.618 1.00 29.33 246 ALA B N 1
ATOM 825 C CA . ALA B 1 34 ? 11.555 -15.538 31.599 1.00 30.45 246 ALA B CA 1
ATOM 826 C C . ALA B 1 34 ? 10.703 -16.772 31.255 1.00 26.28 246 ALA B C 1
ATOM 827 O O . ALA B 1 34 ? 11.211 -17.915 31.191 1.00 24.49 246 ALA B O 1
ATOM 829 N N . SER B 1 35 ? 9.411 -16.536 31.046 1.00 23.02 247 SER B N 1
ATOM 830 C CA . SER B 1 35 ? 8.467 -17.578 30.609 1.00 23.79 247 SER B CA 1
ATOM 831 C C . SER B 1 35 ? 7.743 -17.022 29.385 1.00 19.72 247 SER B C 1
ATOM 832 O O . SER B 1 35 ? 7.464 -15.850 29.387 1.00 21.24 247 SER B O 1
ATOM 835 N N . LEU B 1 36 ? 7.434 -17.871 28.414 1.00 19.79 248 LEU B N 1
ATOM 836 C CA . LEU B 1 36 ? 6.818 -17.470 27.134 1.00 18.69 248 LEU B CA 1
ATOM 837 C C . LEU B 1 36 ? 5.681 -18.435 26.807 1.00 17.78 248 LEU B C 1
ATOM 838 O O . LEU B 1 36 ? 5.861 -19.686 26.930 1.00 17.57 248 LEU B O 1
ATOM 843 N N . THR B 1 37 ? 4.599 -17.874 26.277 1.00 17.66 249 THR B N 1
ATOM 844 C CA . THR B 1 37 ? 3.559 -18.709 25.635 1.00 17.58 249 THR B CA 1
ATOM 845 C C . THR B 1 37 ? 3.228 -18.023 24.324 1.00 16.36 249 THR B C 1
ATOM 846 O O . THR B 1 37 ? 3.329 -16.804 24.256 1.00 14.56 249 THR B O 1
ATOM 850 N N . VAL B 1 38 ? 2.880 -18.813 23.330 1.00 15.69 250 VAL B N 1
ATOM 851 C CA . VAL B 1 38 ? 2.549 -18.263 22.000 1.00 16.21 250 VAL B CA 1
ATOM 852 C C . VAL B 1 38 ? 1.716 -19.261 21.225 1.00 15.93 250 VAL B C 1
ATOM 853 O O . VAL B 1 38 ? 1.841 -20.467 21.453 1.00 14.97 250 VAL B O 1
ATOM 857 N N . HIS B 1 39 ? 0.812 -18.729 20.394 1.00 15.36 251 HIS B N 1
ATOM 858 C CA . HIS B 1 39 ? 0.057 -19.539 19.411 1.00 15.96 251 HIS B CA 1
ATOM 859 C C . HIS B 1 39 ? 0.640 -19.301 18.029 1.00 16.47 251 HIS B C 1
ATOM 860 O O . HIS B 1 39 ? 0.661 -18.132 17.569 1.00 17.52 251 HIS B O 1
ATOM 867 N N . VAL B 1 40 ? 1.101 -20.364 17.388 1.00 13.75 252 VAL B N 1
ATOM 868 C CA . VAL B 1 40 ? 1.728 -20.272 16.045 1.00 14.40 252 VAL B CA 1
ATOM 869 C C . VAL B 1 40 ? 0.831 -20.924 15.016 1.00 15.61 252 VAL B C 1
ATOM 870 O O . VAL B 1 40 ? 0.425 -22.113 15.218 1.00 15.22 252 VAL B O 1
ATOM 874 N N . VAL B 1 41 ? 0.601 -20.216 13.911 1.00 15.15 253 VAL B N 1
ATOM 875 C CA . VAL B 1 41 ? -0.082 -20.808 12.725 1.00 16.91 253 VAL B CA 1
ATOM 876 C C . VAL B 1 41 ? 1.034 -21.383 11.853 1.00 17.13 253 VAL B C 1
ATOM 877 O O . VAL B 1 41 ? 1.892 -20.614 11.396 1.00 15.51 253 VAL B O 1
ATOM 881 N N . ASN B 1 42 ? 1.103 -22.697 11.689 1.00 16.97 254 ASN B N 1
ATOM 882 C CA . ASN B 1 42 ? 2.184 -23.268 10.827 1.00 17.58 254 ASN B CA 1
ATOM 883 C C . ASN B 1 42 ? 1.678 -23.378 9.386 1.00 15.88 254 ASN B C 1
ATOM 884 O O . ASN B 1 42 ? 0.437 -23.471 9.179 1.00 16.35 254 ASN B O 1
ATOM 889 N N . ASP B 1 43 ? 2.592 -23.491 8.449 1.00 17.20 255 ASP B N 1
ATOM 890 C CA . ASP B 1 43 ? 2.268 -23.814 7.028 1.00 19.30 255 ASP B CA 1
ATOM 891 C C . ASP B 1 43 ? 1.653 -25.216 6.943 1.00 19.05 255 ASP B C 1
ATOM 892 O O . ASP B 1 43 ? 2.071 -26.119 7.697 1.00 18.37 255 ASP B O 1
ATOM 897 N N . THR B 1 44 ? 0.746 -25.413 5.981 1.00 20.75 256 THR B N 1
ATOM 898 C CA . THR B 1 44 ? 0.118 -26.725 5.727 1.00 20.17 256 THR B CA 1
ATOM 899 C C . THR B 1 44 ? 1.140 -27.787 5.270 1.00 20.80 256 THR B C 1
ATOM 900 O O . THR B 1 44 ? 0.777 -28.948 5.410 1.00 22.73 256 THR B O 1
ATOM 904 N N . ALA B 1 45 ? 2.359 -27.464 4.808 1.00 20.96 257 ALA B N 1
ATOM 905 C CA . ALA B 1 45 ? 3.278 -28.498 4.286 1.00 22.18 257 ALA B CA 1
ATOM 906 C C . ALA B 1 45 ? 4.164 -29.093 5.385 1.00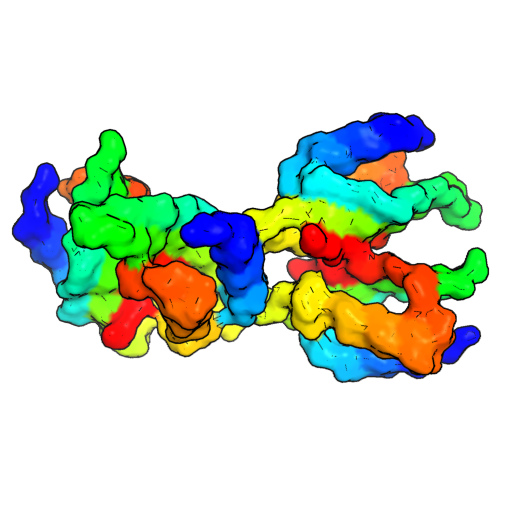 22.97 257 ALA B C 1
ATOM 907 O O . ALA B 1 45 ? 4.885 -30.017 5.059 1.00 20.51 257 ALA B O 1
ATOM 909 N N . VAL B 1 46 ? 4.023 -28.689 6.650 1.00 18.15 258 VAL B N 1
ATOM 910 C CA . VAL B 1 46 ? 5.015 -29.067 7.688 1.00 18.63 258 VAL B CA 1
ATOM 911 C C . VAL B 1 46 ? 4.267 -29.584 8.908 1.00 17.98 258 VAL B C 1
ATOM 912 O O . VAL B 1 46 ? 3.179 -29.109 9.169 1.00 20.62 258 VAL B O 1
ATOM 916 N N . ASN B 1 47 ? 4.815 -30.612 9.517 1.00 18.44 259 ASN B N 1
ATOM 917 C CA . ASN B 1 47 ? 4.321 -31.164 10.803 1.00 19.22 259 ASN B CA 1
ATOM 918 C C . ASN B 1 47 ? 5.083 -30.411 11.879 1.00 15.46 259 ASN B C 1
ATOM 919 O O . ASN B 1 47 ? 6.265 -30.652 12.010 1.00 16.74 259 ASN B O 1
ATOM 924 N N . PRO B 1 48 ? 4.507 -29.356 12.514 1.00 16.08 260 PRO B N 1
ATOM 925 C CA . PRO B 1 48 ? 5.315 -28.410 13.293 1.00 15.60 260 PRO B CA 1
ATOM 926 C C . PRO B 1 48 ? 5.909 -29.093 14.523 1.00 16.86 260 PRO B C 1
ATOM 927 O O . PRO B 1 48 ? 6.920 -28.604 14.968 1.00 15.41 260 PRO B O 1
ATOM 931 N N . GLU B 1 49 ? 5.361 -30.238 14.964 1.00 15.35 261 GLU B N 1
ATOM 932 C CA . GLU B 1 49 ? 5.875 -30.969 16.154 1.00 16.97 261 GLU B CA 1
ATOM 933 C C . GLU B 1 49 ? 7.324 -31.418 15.863 1.00 19.05 261 GLU B C 1
ATOM 934 O O . GLU B 1 49 ? 8.176 -31.346 16.770 1.00 18.54 261 GLU B O 1
ATOM 940 N N . MET B 1 50 ? 7.576 -31.874 14.636 1.00 19.67 262 MET B N 1
ATOM 941 C CA . MET B 1 50 ? 8.897 -32.385 14.190 1.00 22.50 262 MET B CA 1
ATOM 942 C C . MET B 1 50 ? 9.696 -31.253 13.543 1.00 22.17 262 MET B C 1
ATOM 943 O O . MET B 1 50 ? 10.927 -31.278 13.682 1.00 20.32 262 MET B O 1
ATOM 948 N N . GLU B 1 51 ? 9.027 -30.367 12.801 1.00 18.31 263 GLU B N 1
ATOM 949 C CA . GLU B 1 51 ? 9.665 -29.512 11.754 1.00 18.69 263 GLU B CA 1
ATOM 950 C C . GLU B 1 51 ? 9.722 -28.024 12.130 1.00 18.21 263 GLU B C 1
ATOM 951 O O . GLU B 1 51 ? 10.363 -27.269 11.353 1.00 20.26 263 GLU B O 1
ATOM 957 N N . VAL B 1 52 ? 9.058 -27.594 13.215 1.00 16.21 264 VAL B N 1
ATOM 958 C CA . VAL B 1 52 ? 8.996 -26.176 13.636 1.00 17.09 264 VAL B CA 1
ATOM 959 C C . VAL B 1 52 ? 9.384 -26.067 15.111 1.00 16.58 264 VAL B C 1
ATOM 960 O O . VAL B 1 52 ? 10.227 -25.196 15.441 1.00 17.67 264 VAL B O 1
ATOM 964 N N . LEU B 1 53 ? 8.807 -26.896 15.972 1.00 16.64 265 LEU B N 1
ATOM 965 C CA . LEU B 1 53 ? 9.006 -26.753 17.454 1.00 16.34 265 LEU B CA 1
ATOM 966 C C . LEU B 1 53 ? 10.484 -26.867 17.855 1.00 17.28 265 LEU B C 1
ATOM 967 O O . LEU B 1 53 ? 10.965 -26.064 18.644 1.00 16.61 265 LEU B O 1
ATOM 972 N N . PRO B 1 54 ? 11.284 -27.822 17.355 1.00 16.26 266 PRO B N 1
ATOM 973 C CA . PRO B 1 54 ? 12.673 -27.886 17.802 1.00 17.76 266 PRO B CA 1
ATOM 974 C C . PRO B 1 54 ? 13.459 -26.603 17.460 1.00 16.89 266 PRO B C 1
ATOM 975 O O . PRO B 1 54 ? 14.241 -26.165 18.273 1.00 17.17 266 PRO B O 1
ATOM 979 N N . GLU B 1 55 ? 13.209 -26.041 16.272 1.00 17.25 267 GLU B N 1
ATOM 980 C CA . GLU B 1 55 ? 13.801 -24.765 15.778 1.00 18.30 267 GLU B CA 1
ATOM 981 C C . GLU B 1 55 ? 13.405 -23.602 16.688 1.00 16.92 267 GLU B C 1
ATOM 982 O O . GLU B 1 55 ? 14.269 -22.785 17.052 1.00 16.48 267 GLU B O 1
ATOM 988 N N . LEU B 1 56 ? 12.120 -23.465 17.000 1.00 15.41 268 LEU B N 1
ATOM 989 C CA . LEU B 1 56 ? 11.624 -22.385 17.895 1.00 15.95 268 LEU B CA 1
ATOM 990 C C . LEU B 1 56 ? 12.276 -22.532 19.278 1.00 16.34 268 LEU B C 1
ATOM 991 O O . LEU B 1 56 ? 12.719 -21.518 19.802 1.00 18.57 268 LEU B O 1
ATOM 996 N N . LYS B 1 57 ? 12.354 -23.741 19.832 1.00 17.09 269 LYS B N 1
ATOM 997 C CA . LYS B 1 57 ? 12.939 -23.983 21.180 1.00 17.99 269 LYS B CA 1
ATOM 998 C C . LYS B 1 57 ? 14.414 -23.551 21.156 1.00 18.66 269 LYS B C 1
ATOM 999 O O . LYS B 1 57 ? 14.828 -22.806 22.057 1.00 18.01 269 LYS B O 1
ATOM 1005 N N . GLN B 1 58 ? 15.145 -23.986 20.139 1.00 20.90 270 GLN B N 1
ATOM 1006 C CA . GLN B 1 58 ? 16.577 -23.669 19.940 1.00 22.35 270 GLN B CA 1
ATOM 1007 C C . GLN B 1 58 ? 16.768 -22.146 19.843 1.00 21.71 270 GLN B C 1
ATOM 1008 O O . GLN B 1 58 ? 17.615 -21.613 20.586 1.00 22.56 270 GLN B O 1
ATOM 1014 N N . MET B 1 59 ? 16.033 -21.461 18.966 1.00 19.79 271 MET B N 1
ATOM 1015 C CA . MET B 1 59 ? 16.152 -19.997 18.761 1.00 20.45 271 MET B CA 1
ATOM 1016 C C . MET B 1 59 ? 15.821 -19.233 20.055 1.00 20.18 271 MET B C 1
ATOM 1017 O O . MET B 1 59 ? 16.532 -18.231 20.390 1.00 20.28 271 MET B O 1
ATOM 1022 N N . LEU B 1 60 ? 14.799 -19.647 20.817 1.00 18.67 272 LEU B N 1
ATOM 1023 C CA . LEU B 1 60 ? 14.384 -18.853 22.004 1.00 19.54 272 LEU B CA 1
ATOM 1024 C C . LEU B 1 60 ? 15.446 -19.011 23.104 1.00 20.08 272 LEU B C 1
ATOM 1025 O O . LEU B 1 60 ? 15.775 -18.019 23.788 1.00 19.55 272 LEU B O 1
ATOM 1030 N N . ALA B 1 61 ? 16.056 -20.182 23.170 1.00 20.70 273 ALA B N 1
ATOM 1031 C CA . ALA B 1 61 ? 17.163 -20.464 24.119 1.00 21.88 273 ALA B CA 1
ATOM 1032 C C . ALA B 1 61 ? 18.403 -19.663 23.717 1.00 23.63 273 ALA B C 1
ATOM 1033 O O . ALA B 1 61 ? 18.913 -18.907 24.544 1.00 22.46 273 ALA B O 1
ATOM 1035 N N . ASP B 1 62 ? 18.825 -19.760 22.459 1.00 22.54 274 ASP B N 1
ATOM 1036 C CA . ASP B 1 62 ? 20.112 -19.191 21.995 1.00 27.41 274 ASP B CA 1
ATOM 1037 C C . ASP B 1 62 ? 20.012 -17.656 21.944 1.00 28.95 274 ASP B C 1
ATOM 1038 O O . ASP B 1 62 ? 20.939 -16.971 22.431 1.00 26.80 274 ASP B O 1
ATOM 1043 N N . LYS B 1 63 ? 18.926 -17.114 21.404 1.00 24.98 275 LYS B N 1
ATOM 1044 C CA . LYS B 1 63 ? 18.828 -15.671 21.093 1.00 26.38 275 LYS B CA 1
ATOM 1045 C C . LYS B 1 63 ? 18.318 -14.902 22.309 1.00 25.34 275 LYS B C 1
ATOM 1046 O O . LYS B 1 63 ? 18.662 -13.701 22.376 1.00 26.17 275 LYS B O 1
ATOM 1052 N N . PHE B 1 64 ? 17.527 -15.514 23.212 1.00 23.22 276 PHE B N 1
ATOM 1053 C CA . PHE B 1 64 ? 16.787 -14.755 24.254 1.00 22.38 276 PHE B CA 1
ATOM 1054 C C . PHE B 1 64 ? 17.002 -15.308 25.668 1.00 21.52 276 PHE B C 1
ATOM 1055 O O . PHE B 1 64 ? 16.468 -14.710 26.613 1.00 22.65 276 PHE B O 1
ATOM 1063 N N . ASP B 1 65 ? 17.683 -16.451 25.829 1.00 24.02 277 ASP B N 1
ATOM 1064 C CA . ASP B 1 65 ? 17.813 -17.130 27.140 1.00 24.75 277 ASP B CA 1
ATOM 1065 C C . ASP B 1 65 ? 16.408 -17.462 27.668 1.00 23.15 277 ASP B C 1
ATOM 1066 O O . ASP B 1 65 ? 16.216 -17.447 28.908 1.00 20.43 277 ASP B O 1
ATOM 1071 N N . ILE B 1 66 ? 15.464 -17.792 26.783 1.00 20.76 278 ILE B N 1
ATOM 1072 C CA . ILE B 1 66 ? 14.109 -18.243 27.228 1.00 21.43 278 ILE B CA 1
ATOM 1073 C C . ILE B 1 66 ? 14.032 -19.761 27.051 1.00 20.67 278 ILE B C 1
ATOM 1074 O O . ILE B 1 66 ? 14.096 -20.249 25.894 1.00 20.51 278 ILE B O 1
ATOM 1079 N N . THR B 1 67 ? 13.891 -20.478 28.159 1.00 20.50 279 THR B N 1
ATOM 1080 C CA . THR B 1 67 ? 13.803 -21.961 28.159 1.00 21.75 279 THR B CA 1
ATOM 1081 C C . THR B 1 67 ? 12.468 -22.440 28.751 1.00 22.58 279 THR B C 1
ATOM 1082 O O . THR B 1 67 ? 12.221 -23.657 28.728 1.00 27.49 279 THR B O 1
ATOM 1086 N N . HIS B 1 68 ? 11.660 -21.557 29.329 1.00 21.76 280 HIS B N 1
ATOM 1087 C CA . HIS B 1 68 ? 10.337 -21.940 29.887 1.00 21.58 280 HIS B CA 1
ATOM 1088 C C . HIS B 1 68 ? 9.292 -21.563 28.839 1.00 18.42 280 HIS B C 1
ATOM 1089 O O . HIS B 1 68 ? 8.912 -20.390 28.806 1.00 19.92 280 HIS B O 1
ATOM 1096 N N . VAL B 1 69 ? 8.963 -22.498 27.962 1.00 17.31 281 VAL B N 1
ATOM 1097 C CA . VAL B 1 69 ? 8.274 -22.180 26.678 1.00 18.32 281 VAL B CA 1
ATOM 1098 C C . VAL B 1 69 ? 7.083 -23.110 26.527 1.00 15.71 281 VAL B C 1
ATOM 1099 O O . VAL B 1 69 ? 7.249 -24.316 26.666 1.00 17.00 281 VAL B O 1
ATOM 1103 N N . THR B 1 70 ? 5.958 -22.586 26.041 1.00 16.09 282 THR B N 1
ATOM 1104 C CA . THR B 1 70 ? 4.782 -23.411 25.665 1.00 14.42 282 THR B CA 1
ATOM 1105 C C . THR B 1 70 ? 4.253 -22.820 24.367 1.00 14.32 282 THR B C 1
ATOM 1106 O O . THR B 1 70 ? 3.910 -21.619 24.356 1.00 14.49 282 THR B O 1
ATOM 1110 N N . ILE B 1 71 ? 4.393 -23.576 23.303 1.00 14.33 283 ILE B N 1
ATOM 1111 C CA . ILE B 1 71 ? 4.033 -23.188 21.920 1.00 14.29 283 ILE B CA 1
ATOM 1112 C C . ILE B 1 71 ? 2.906 -24.096 21.450 1.00 13.95 283 ILE B C 1
ATOM 1113 O O . ILE B 1 71 ? 3.137 -25.330 21.395 1.00 14.96 283 ILE B O 1
ATOM 1118 N N . GLN B 1 72 ? 1.778 -23.507 21.053 1.00 13.10 284 GLN B N 1
ATOM 1119 C CA . GLN B 1 72 ? 0.614 -24.226 20.471 1.00 14.23 284 GLN B CA 1
ATOM 1120 C C . GLN B 1 72 ? 0.546 -23.901 18.979 1.00 13.62 284 GLN B C 1
ATOM 1121 O O . GLN B 1 72 ? 0.769 -22.758 18.602 1.00 16.57 284 GLN B O 1
ATOM 1127 N N . PHE B 1 73 ? 0.456 -24.930 18.159 1.00 14.32 285 PHE B N 1
ATOM 1128 C CA . PHE B 1 73 ? 0.270 -24.793 16.698 1.00 13.99 285 PHE B CA 1
ATOM 1129 C C . PHE B 1 73 ? -1.195 -24.987 16.280 1.00 18.65 285 PHE B C 1
ATOM 1130 O O . PHE B 1 73 ? -1.874 -25.931 16.745 1.00 18.16 285 PHE B O 1
ATOM 1138 N N . GLU B 1 74 ? -1.626 -24.139 15.355 1.00 18.29 286 GLU B N 1
ATOM 1139 C CA . GLU B 1 74 ? -2.949 -24.212 14.686 1.00 20.46 286 GLU B CA 1
ATOM 1140 C C . GLU B 1 74 ? -2.756 -24.076 13.176 1.00 21.39 286 GLU B C 1
ATOM 1141 O O . GLU B 1 74 ? -1.727 -23.582 12.723 1.00 21.44 286 GLU B O 1
ATOM 1147 N N . LEU B 1 75 ? -3.749 -24.465 12.388 1.00 25.99 287 LEU B N 1
ATOM 1148 C CA . LEU B 1 75 ? -3.670 -24.259 10.914 1.00 30.15 287 LEU B CA 1
ATOM 1149 C C . LEU B 1 75 ? -4.450 -22.994 10.515 1.00 31.57 287 LEU B C 1
ATOM 1150 O O . LEU B 1 75 ? -4.393 -22.547 9.347 1.00 39.96 287 LEU B O 1
ATOM 1156 N N . VAL C 1 3 ? 17.191 -5.339 -22.368 1.00 29.82 215 VAL C N 1
ATOM 1157 C CA . VAL C 1 3 ? 17.339 -6.364 -21.292 1.00 28.61 215 VAL C CA 1
ATOM 1158 C C . VAL C 1 3 ? 16.755 -7.687 -21.792 1.00 25.31 215 VAL C C 1
ATOM 1159 O O . VAL C 1 3 ? 15.694 -7.677 -22.476 1.00 28.17 215 VAL C O 1
ATOM 1163 N N . ASP C 1 4 ? 17.445 -8.798 -21.530 1.00 26.11 216 ASP C N 1
ATOM 1164 C CA . ASP C 1 4 ? 16.987 -10.154 -21.926 1.00 24.84 216 ASP C CA 1
ATOM 1165 C C . ASP C 1 4 ? 15.980 -10.660 -20.892 1.00 24.46 216 ASP C C 1
ATOM 1166 O O . ASP C 1 4 ? 16.439 -11.238 -19.885 1.00 24.88 216 ASP C O 1
ATOM 1171 N N . LEU C 1 5 ? 14.672 -10.543 -21.177 1.00 26.15 217 LEU C N 1
ATOM 1172 C CA . LEU C 1 5 ? 13.556 -10.998 -20.305 1.00 24.51 217 LEU C CA 1
ATOM 1173 C C . LEU C 1 5 ? 13.657 -12.507 -20.099 1.00 23.80 217 LEU C C 1
ATOM 1174 O O . LEU C 1 5 ? 13.306 -12.980 -19.022 1.00 24.17 217 LEU C O 1
ATOM 1179 N N . ALA C 1 6 ? 14.110 -13.255 -21.106 1.00 22.28 218 ALA C N 1
ATOM 1180 C CA . ALA C 1 6 ? 14.301 -14.718 -21.008 1.00 23.19 218 ALA C CA 1
ATOM 1181 C C . ALA C 1 6 ? 15.314 -15.047 -19.894 1.00 21.47 218 ALA C C 1
ATOM 1182 O O . ALA C 1 6 ? 15.064 -15.982 -19.134 1.00 26.35 218 ALA C O 1
ATOM 1184 N N . GLU C 1 7 ? 16.459 -14.364 -19.868 1.00 24.32 219 GLU C N 1
ATOM 1185 C CA . GLU C 1 7 ? 17.496 -14.556 -18.814 1.00 23.65 219 GLU C CA 1
ATOM 1186 C C . GLU C 1 7 ? 16.942 -14.060 -17.469 1.00 22.09 219 GLU C C 1
ATOM 1187 O O . GLU C 1 7 ? 17.226 -14.714 -16.440 1.00 23.87 219 GLU C O 1
ATOM 1193 N N . VAL C 1 8 ? 16.245 -12.918 -17.434 1.00 21.74 220 VAL C N 1
ATOM 1194 C CA . VAL C 1 8 ? 15.577 -12.474 -16.150 1.00 22.06 220 VAL C CA 1
ATOM 1195 C C . VAL C 1 8 ? 14.636 -13.578 -15.669 1.00 23.56 220 VAL C C 1
ATOM 1196 O O . VAL C 1 8 ? 14.683 -13.996 -14.476 1.00 22.80 220 VAL C O 1
ATOM 1200 N N . GLU C 1 9 ? 13.776 -14.058 -16.554 1.00 23.89 221 GLU C N 1
ATOM 1201 C CA . GLU C 1 9 ? 12.839 -15.150 -16.191 1.00 26.22 221 GLU C CA 1
ATOM 1202 C C . GLU C 1 9 ? 13.630 -16.331 -15.603 1.00 24.25 221 GLU C C 1
ATOM 1203 O O . GLU C 1 9 ? 13.280 -16.749 -14.497 1.00 24.60 221 GLU C O 1
ATOM 1209 N N . LYS C 1 10 ? 14.650 -16.869 -16.296 1.00 24.40 222 LYS C N 1
ATOM 1210 C CA . LYS C 1 10 ? 15.440 -18.044 -15.819 1.00 26.96 222 LYS C CA 1
ATOM 1211 C C . LYS C 1 10 ? 15.958 -17.800 -14.391 1.00 25.62 222 LYS C C 1
ATOM 1212 O O . LYS C 1 10 ? 15.756 -18.667 -13.511 1.00 24.01 222 LYS C O 1
ATOM 1218 N N . GLN C 1 11 ? 16.564 -16.639 -14.154 1.00 23.98 223 GLN C N 1
ATOM 1219 C CA . GLN C 1 11 ? 17.264 -16.327 -12.878 1.00 25.36 223 GLN C CA 1
ATOM 1220 C C . GLN C 1 11 ? 16.241 -16.181 -11.745 1.00 20.64 223 GLN C C 1
ATOM 1221 O O . GLN C 1 11 ? 16.533 -16.621 -10.608 1.00 21.27 223 GLN C O 1
ATOM 1227 N N . ILE C 1 12 ? 15.117 -15.524 -12.010 1.00 21.80 224 ILE C N 1
ATOM 1228 C CA . ILE C 1 12 ? 14.017 -15.433 -10.990 1.00 21.94 224 ILE C CA 1
ATOM 1229 C C . ILE C 1 12 ? 13.573 -16.855 -10.617 1.00 24.91 224 ILE C C 1
ATOM 1230 O O . ILE C 1 12 ? 13.561 -17.208 -9.412 1.00 25.26 224 ILE C O 1
ATOM 1235 N N . LEU C 1 13 ? 13.309 -17.700 -11.607 1.00 26.11 225 LEU C N 1
ATOM 1236 C CA . LEU C 1 13 ? 12.836 -19.082 -11.337 1.00 25.13 225 LEU C CA 1
ATOM 1237 C C . LEU C 1 13 ? 13.950 -19.923 -10.703 1.00 25.01 225 LEU C C 1
ATOM 1238 O O . LEU C 1 13 ? 13.629 -20.833 -9.940 1.00 25.87 225 LEU C O 1
ATOM 1243 N N . ALA C 1 14 ? 15.223 -19.616 -10.949 1.00 25.58 226 ALA C N 1
ATOM 1244 C CA . ALA C 1 14 ? 16.367 -20.349 -10.354 1.00 25.64 226 ALA C CA 1
ATOM 1245 C C . ALA C 1 14 ? 16.553 -19.997 -8.873 1.00 22.46 226 ALA C C 1
ATOM 1246 O O . ALA C 1 14 ? 17.377 -20.640 -8.172 1.00 26.04 226 ALA C O 1
ATOM 1248 N N . THR C 1 15 ? 15.839 -19.001 -8.353 1.00 23.51 227 THR C N 1
ATOM 1249 C CA . THR C 1 15 ? 16.070 -18.521 -6.963 1.00 24.85 227 THR C CA 1
ATOM 1250 C C . THR C 1 15 ? 15.368 -19.452 -5.968 1.00 28.28 227 THR C C 1
ATOM 1251 O O . THR C 1 15 ? 14.173 -19.738 -6.055 1.00 24.23 227 THR C O 1
ATOM 1255 N N . PRO C 1 16 ? 16.092 -19.988 -4.958 1.00 32.04 228 PRO C N 1
ATOM 1256 C CA . PRO C 1 16 ? 15.447 -20.768 -3.903 1.00 31.11 228 PRO C CA 1
ATOM 1257 C C . PRO C 1 16 ? 14.245 -20.021 -3.297 1.00 29.86 228 PRO C C 1
ATOM 1258 O O . PRO C 1 16 ? 14.375 -18.878 -3.006 1.00 28.89 228 PRO C O 1
ATOM 1262 N N . GLY C 1 17 ? 13.116 -20.716 -3.138 1.00 29.69 229 GLY C N 1
ATOM 1263 C CA . GLY C 1 17 ? 11.893 -20.181 -2.499 1.00 29.75 229 GLY C CA 1
ATOM 1264 C C . GLY C 1 17 ? 10.917 -19.684 -3.534 1.00 28.24 229 GLY C C 1
ATOM 1265 O O . GLY C 1 17 ? 9.766 -19.433 -3.173 1.00 25.98 229 GLY C O 1
ATOM 1266 N N . VAL C 1 18 ? 11.381 -19.486 -4.772 1.00 26.64 230 VAL C N 1
ATOM 1267 C CA . VAL C 1 18 ? 10.514 -19.045 -5.895 1.00 26.28 230 VAL C CA 1
ATOM 1268 C C . VAL C 1 18 ? 9.885 -20.300 -6.509 1.00 27.06 230 VAL C C 1
ATOM 1269 O O . VAL C 1 18 ? 10.637 -21.227 -6.911 1.00 31.28 230 VAL C O 1
ATOM 1273 N N . LYS C 1 19 ? 8.564 -20.301 -6.590 1.00 24.75 231 LYS C N 1
ATOM 1274 C CA . LYS C 1 19 ? 7.741 -21.316 -7.281 1.00 26.96 231 LYS C CA 1
ATOM 1275 C C . LYS C 1 19 ? 7.369 -20.771 -8.678 1.00 26.12 231 LYS C C 1
ATOM 1276 O O . LYS C 1 19 ? 7.468 -21.506 -9.701 1.00 25.25 231 LYS C O 1
ATOM 1282 N N . SER C 1 20 ? 6.966 -19.506 -8.776 1.00 24.82 232 SER C N 1
ATOM 1283 C CA . SER C 1 20 ? 6.508 -18.908 -10.050 1.00 23.05 232 SER C CA 1
ATOM 1284 C C . SER C 1 20 ? 6.563 -17.382 -9.958 1.00 23.99 232 SER C C 1
ATOM 1285 O O . SER C 1 20 ? 6.773 -16.835 -8.842 1.00 24.87 232 SER C O 1
ATOM 1288 N N . PHE C 1 21 ? 6.351 -16.720 -11.082 1.00 20.94 233 PHE C N 1
ATOM 1289 C CA . PHE C 1 21 ? 6.163 -15.259 -11.119 1.00 21.58 233 PHE C CA 1
ATOM 1290 C C . PHE C 1 21 ? 5.229 -14.912 -12.270 1.00 22.63 233 PHE C C 1
ATOM 1291 O O . PHE C 1 21 ? 5.129 -15.686 -13.259 1.00 24.18 233 PHE C O 1
ATOM 1299 N N . HIS C 1 22 ? 4.608 -13.744 -12.175 1.00 22.77 234 HIS C N 1
ATOM 1300 C CA . HIS C 1 22 ? 3.806 -13.128 -13.261 1.00 22.86 234 HIS C CA 1
ATOM 1301 C C . HIS C 1 22 ? 3.887 -11.605 -13.144 1.00 22.92 234 HIS C C 1
ATOM 1302 O O . HIS C 1 22 ? 4.508 -11.098 -12.189 1.00 21.51 234 HIS C O 1
ATOM 1309 N N . ASP C 1 23 ? 3.319 -10.896 -14.113 1.00 20.24 235 ASP C N 1
ATOM 1310 C CA . ASP C 1 23 ? 3.275 -9.414 -14.169 1.00 23.35 235 ASP C CA 1
ATOM 1311 C C . ASP C 1 23 ? 4.705 -8.864 -14.063 1.00 21.58 235 ASP C C 1
ATOM 1312 O O . ASP C 1 23 ? 4.905 -7.894 -13.361 1.00 20.30 235 ASP C O 1
ATOM 1317 N N . LEU C 1 24 ? 5.654 -9.449 -14.778 1.00 21.20 236 LEU C N 1
ATOM 1318 C CA . LEU C 1 24 ? 7.002 -8.834 -14.906 1.00 22.42 236 LEU C CA 1
ATOM 1319 C C . LEU C 1 24 ? 6.928 -7.619 -15.831 1.00 23.66 236 LEU C C 1
ATOM 1320 O O . LEU C 1 24 ? 6.494 -7.759 -17.012 1.00 24.69 236 LEU C O 1
ATOM 1325 N N . HIS C 1 25 ? 7.352 -6.462 -15.349 1.00 20.80 237 HIS C N 1
ATOM 1326 C CA . HIS C 1 25 ? 7.399 -5.224 -16.157 1.00 24.99 237 HIS C CA 1
ATOM 1327 C C . HIS C 1 25 ? 8.784 -4.609 -15.980 1.00 24.84 237 HIS C C 1
ATOM 1328 O O . HIS C 1 25 ? 9.234 -4.480 -14.826 1.00 20.23 237 HIS C O 1
ATOM 1335 N N . ILE C 1 26 ? 9.436 -4.287 -17.095 1.00 27.09 238 ILE C N 1
ATOM 1336 C CA . ILE C 1 26 ? 10.723 -3.549 -17.101 1.00 31.09 238 ILE C CA 1
ATOM 1337 C C . ILE C 1 26 ? 10.573 -2.379 -18.062 1.00 36.03 238 ILE C C 1
ATOM 1338 O O . ILE C 1 26 ? 10.224 -2.622 -19.230 1.00 36.69 238 ILE C O 1
ATOM 1343 N N . TRP C 1 27 ? 10.805 -1.169 -17.565 1.00 37.23 239 TRP C N 1
ATOM 1344 C CA . TRP C 1 27 ? 10.785 0.070 -18.379 1.00 43.70 239 TRP C CA 1
ATOM 1345 C C . TRP C 1 27 ? 11.851 1.047 -17.867 1.00 43.86 239 TRP C C 1
ATOM 1346 O O . TRP C 1 27 ? 12.462 0.744 -16.822 1.00 40.69 239 TRP C O 1
ATOM 1357 N N . ALA C 1 28 ? 12.050 2.176 -18.564 1.00 47.59 240 ALA C N 1
ATOM 1358 C CA . ALA C 1 28 ? 13.093 3.191 -18.266 1.00 49.36 240 ALA C CA 1
ATOM 1359 C C . ALA C 1 28 ? 12.543 4.262 -17.310 1.00 49.23 240 ALA C C 1
ATOM 1360 O O . ALA C 1 28 ? 11.360 4.628 -17.485 1.00 51.82 240 ALA C O 1
ATOM 1362 N N . ALA C 1 34 ? 16.619 1.768 -15.588 1.00 36.82 246 ALA C N 1
ATOM 1363 C CA . ALA C 1 34 ? 15.677 0.628 -15.663 1.00 34.91 246 ALA C CA 1
ATOM 1364 C C . ALA C 1 34 ? 14.899 0.541 -14.345 1.00 33.88 246 ALA C C 1
ATOM 1365 O O . ALA C 1 34 ? 15.497 0.740 -13.285 1.00 30.20 246 ALA C O 1
ATOM 1367 N N . SER C 1 35 ? 13.595 0.280 -14.421 1.00 29.15 247 SER C N 1
ATOM 1368 C CA . SER C 1 35 ? 12.730 -0.046 -13.262 1.00 27.70 247 SER C CA 1
ATOM 1369 C C . SER C 1 35 ? 12.070 -1.402 -13.508 1.00 26.86 247 SER C C 1
ATOM 1370 O O . SER C 1 35 ? 11.706 -1.709 -14.668 1.00 27.09 247 SER C O 1
ATOM 1373 N N . LEU C 1 36 ? 11.950 -2.213 -12.465 1.00 20.86 248 LEU C N 1
ATOM 1374 C CA . LEU C 1 36 ? 11.419 -3.583 -12.581 1.00 20.13 248 LEU C CA 1
ATOM 1375 C C . LEU C 1 36 ? 10.356 -3.784 -11.513 1.00 18.19 248 LEU C C 1
ATOM 1376 O O . LEU C 1 36 ? 10.620 -3.463 -10.341 1.00 17.70 248 LEU C O 1
ATOM 1381 N N . THR C 1 37 ? 9.214 -4.318 -11.925 1.00 18.17 249 THR C N 1
ATOM 1382 C CA . THR C 1 37 ? 8.168 -4.765 -10.986 1.00 17.15 249 THR C CA 1
ATOM 1383 C C . THR C 1 37 ? 7.830 -6.200 -11.352 1.00 17.75 249 THR C C 1
ATOM 1384 O O . THR C 1 37 ? 7.904 -6.587 -12.548 1.00 17.37 249 THR C O 1
ATOM 1388 N N . VAL C 1 38 ? 7.509 -6.988 -10.353 1.00 17.11 250 VAL C N 1
ATOM 1389 C CA . VAL C 1 38 ? 7.133 -8.400 -10.593 1.00 17.07 250 VAL C CA 1
ATOM 1390 C C . VAL C 1 38 ? 6.349 -8.911 -9.395 1.00 16.78 250 VAL C C 1
ATOM 1391 O O . VAL C 1 38 ? 6.524 -8.408 -8.271 1.00 16.65 250 VAL C O 1
ATOM 1395 N N . HIS C 1 39 ? 5.459 -9.857 -9.680 1.00 16.71 251 HIS C N 1
ATOM 1396 C CA . HIS C 1 39 ? 4.676 -10.607 -8.675 1.00 18.68 251 HIS C CA 1
ATOM 1397 C C . HIS C 1 39 ? 5.273 -12.009 -8.587 1.00 18.67 251 HIS C C 1
ATOM 1398 O O . HIS C 1 39 ? 5.378 -12.689 -9.628 1.00 19.44 251 HIS C O 1
ATOM 1405 N N . VAL C 1 40 ? 5.736 -12.400 -7.407 1.00 18.64 252 VAL C N 1
ATOM 1406 C CA . VAL C 1 40 ? 6.364 -13.728 -7.238 1.00 17.36 252 VAL C CA 1
ATOM 1407 C C . VAL C 1 40 ? 5.438 -14.561 -6.345 1.00 18.47 252 VAL C C 1
ATOM 1408 O O . VAL C 1 40 ? 5.050 -14.086 -5.263 1.00 16.88 252 VAL C O 1
ATOM 1412 N N . VAL C 1 41 ? 5.147 -15.798 -6.749 1.00 20.81 253 VAL C N 1
ATOM 1413 C CA . VAL C 1 41 ? 4.588 -16.838 -5.830 1.00 20.07 253 VAL C CA 1
ATOM 1414 C C . VAL C 1 41 ? 5.774 -17.499 -5.142 1.00 22.79 253 VAL C C 1
ATOM 1415 O O . VAL C 1 41 ? 6.557 -18.195 -5.810 1.00 22.81 253 VAL C O 1
ATOM 1419 N N . ASN C 1 42 ? 5.92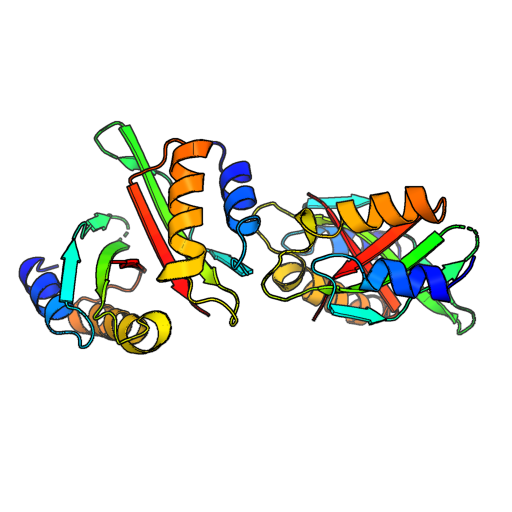5 -17.315 -3.827 1.00 21.56 254 ASN C N 1
ATOM 1420 C CA . ASN C 1 42 ? 6.949 -18.053 -3.064 1.00 23.60 254 ASN C CA 1
ATOM 1421 C C . ASN C 1 42 ? 6.423 -19.445 -2.636 1.00 23.01 254 ASN C C 1
ATOM 1422 O O . ASN C 1 42 ? 5.252 -19.640 -2.478 1.00 21.48 254 ASN C O 1
ATOM 1427 N N . ASP C 1 43 ? 7.310 -20.404 -2.493 1.00 27.19 255 ASP C N 1
ATOM 1428 C CA . ASP C 1 43 ? 7.083 -21.613 -1.661 1.00 28.42 255 ASP C CA 1
ATOM 1429 C C . ASP C 1 43 ? 6.375 -21.195 -0.361 1.00 30.73 255 ASP C C 1
ATOM 1430 O O . ASP C 1 43 ? 6.922 -20.286 0.299 1.00 27.44 255 ASP C O 1
ATOM 1435 N N . THR C 1 44 ? 5.242 -21.807 0.006 1.00 28.68 256 THR C N 1
ATOM 1436 C CA . THR C 1 44 ? 4.378 -21.349 1.137 1.00 30.95 256 THR C CA 1
ATOM 1437 C C . THR 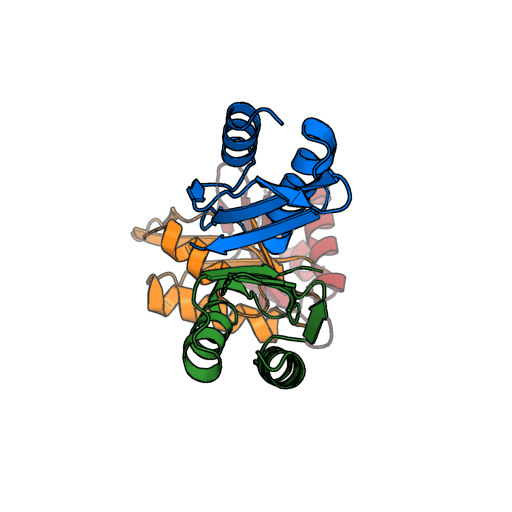C 1 44 ? 5.042 -21.659 2.487 1.00 28.28 256 THR C C 1
ATOM 1438 O O . THR C 1 44 ? 4.682 -20.977 3.489 1.00 27.40 256 THR C O 1
ATOM 1442 N N . ALA C 1 45 ? 5.988 -22.611 2.497 1.00 26.58 257 ALA C N 1
ATOM 1443 C CA . ALA C 1 45 ? 6.809 -23.033 3.654 1.00 29.36 257 ALA C CA 1
ATOM 1444 C C . ALA C 1 45 ? 7.920 -22.017 3.928 1.00 27.04 257 ALA C C 1
ATOM 1445 O O . ALA C 1 45 ? 8.652 -22.199 4.918 1.00 27.90 257 ALA C O 1
ATOM 1447 N N . VAL C 1 46 ? 8.083 -21.023 3.054 1.00 31.59 258 VAL C N 1
ATOM 1448 C CA . VAL C 1 46 ? 9.135 -19.976 3.194 1.00 30.75 258 VAL C CA 1
ATOM 1449 C C . VAL C 1 46 ? 8.462 -18.595 3.322 1.00 25.87 258 VAL C C 1
ATOM 1450 O O . VAL C 1 46 ? 7.555 -18.247 2.491 1.00 27.32 258 VAL C O 1
ATOM 1454 N N . ASN C 1 47 ? 8.860 -17.836 4.344 1.00 30.10 259 ASN C N 1
ATOM 1455 C CA . ASN C 1 47 ? 8.547 -16.385 4.458 1.00 27.67 259 ASN C CA 1
ATOM 1456 C C . ASN C 1 47 ? 9.536 -15.664 3.568 1.00 25.82 259 ASN C C 1
ATOM 1457 O O . ASN C 1 47 ? 10.733 -15.630 3.821 1.00 25.80 259 ASN C O 1
ATOM 1462 N N . PRO C 1 48 ? 9.064 -15.091 2.457 1.00 22.62 260 PRO C N 1
ATOM 1463 C CA . PRO C 1 48 ? 10.004 -14.594 1.459 1.00 20.31 260 PRO C CA 1
ATOM 1464 C C . PRO C 1 48 ? 10.689 -13.269 1.853 1.00 20.93 260 PRO C C 1
ATOM 1465 O O . PRO C 1 48 ? 11.646 -12.896 1.229 1.00 20.76 260 PRO C O 1
ATOM 1469 N N . GLU C 1 49 ? 10.292 -12.649 2.975 1.00 20.84 261 GLU C N 1
ATOM 1470 C CA . GLU C 1 49 ? 10.743 -11.279 3.321 1.00 22.39 261 GLU C CA 1
ATOM 1471 C C . GLU C 1 49 ? 12.230 -11.309 3.697 1.00 25.00 261 GLU C C 1
ATOM 1472 O O . GLU C 1 49 ? 12.939 -10.342 3.362 1.00 24.52 261 GLU C O 1
ATOM 1478 N N . MET C 1 50 ? 12.672 -12.393 4.351 1.00 29.18 262 MET C N 1
ATOM 1479 C CA . MET C 1 50 ? 14.097 -12.605 4.708 1.00 38.56 262 MET C CA 1
ATOM 1480 C C . MET C 1 50 ? 14.752 -13.660 3.789 1.00 35.81 262 MET C C 1
ATOM 1481 O O . MET C 1 50 ? 15.908 -13.452 3.451 1.00 45.69 262 MET C O 1
ATOM 1486 N N . GLU C 1 51 ? 14.070 -14.730 3.344 1.00 39.87 263 GLU C N 1
ATOM 1487 C CA . GLU C 1 51 ? 14.776 -15.880 2.698 1.00 41.05 263 GLU C CA 1
ATOM 1488 C C . GLU C 1 51 ? 14.826 -15.735 1.157 1.00 37.00 263 GLU C C 1
ATOM 1489 O O . GLU C 1 51 ? 15.492 -16.584 0.537 1.00 41.39 263 GLU C O 1
ATOM 1491 N N . VAL C 1 52 ? 14.251 -14.682 0.550 1.00 27.79 264 VAL C N 1
ATOM 1492 C CA . VAL C 1 52 ? 14.022 -14.606 -0.940 1.00 24.40 264 VAL C CA 1
ATOM 1493 C C . VAL C 1 52 ? 14.263 -13.178 -1.459 1.00 21.25 264 VAL C C 1
ATOM 1494 O O . VAL C 1 52 ? 14.854 -13.028 -2.553 1.00 20.17 264 VAL C O 1
ATOM 1498 N N . LEU C 1 53 ? 13.689 -12.180 -0.799 1.00 19.28 265 LEU C N 1
ATOM 1499 C CA . LEU C 1 53 ? 13.732 -10.783 -1.287 1.00 19.06 265 LEU C CA 1
ATOM 1500 C C . LEU C 1 53 ? 15.179 -10.314 -1.421 1.00 21.08 265 LEU C C 1
ATOM 1501 O O . LEU C 1 53 ? 15.567 -9.834 -2.492 1.00 17.98 265 LEU C O 1
ATOM 1506 N N . PRO C 1 54 ? 16.031 -10.338 -0.372 1.00 21.68 266 PRO C N 1
ATOM 1507 C CA . PRO C 1 54 ? 17.405 -9.857 -0.548 1.00 22.01 266 PRO C CA 1
ATOM 1508 C C . PRO C 1 54 ? 18.149 -10.619 -1.648 1.00 21.45 266 PRO C C 1
ATOM 1509 O O . PRO C 1 54 ? 18.937 -9.994 -2.365 1.00 22.56 266 PRO C O 1
ATOM 1513 N N . GLU C 1 55 ? 17.880 -11.927 -1.779 1.00 22.09 267 GLU C N 1
ATOM 1514 C CA . GLU C 1 55 ? 18.514 -12.792 -2.805 1.00 23.00 267 GLU C CA 1
ATOM 1515 C C . GLU C 1 55 ? 18.122 -12.303 -4.207 1.00 22.97 267 GLU C C 1
ATOM 1516 O O . GLU C 1 55 ? 19.025 -12.212 -5.084 1.00 20.24 267 GLU C O 1
ATOM 1522 N N . LEU C 1 56 ? 16.829 -12.023 -4.435 1.00 19.79 268 LEU C N 1
ATOM 1523 C CA . LEU C 1 56 ? 16.368 -11.504 -5.757 1.00 17.65 268 LEU C CA 1
ATOM 1524 C C . LEU C 1 56 ? 16.983 -10.127 -6.043 1.00 17.50 268 LEU C C 1
ATOM 1525 O O . LEU C 1 56 ? 17.402 -9.868 -7.201 1.00 17.20 268 LEU C O 1
ATOM 1530 N N . LYS C 1 57 ? 17.031 -9.250 -5.046 1.00 17.90 269 LYS C N 1
ATOM 1531 C CA . LYS C 1 57 ? 17.580 -7.876 -5.224 1.00 18.72 269 LYS C CA 1
ATOM 1532 C C . LYS C 1 57 ? 19.068 -7.988 -5.592 1.00 21.07 269 LYS C C 1
ATOM 1533 O O . LYS C 1 57 ? 19.498 -7.311 -6.548 1.00 19.84 269 LYS C O 1
ATOM 1539 N N . GLN C 1 58 ? 19.830 -8.869 -4.935 1.00 22.08 270 GLN C N 1
ATOM 1540 C CA . GLN C 1 58 ? 21.292 -8.903 -5.228 1.00 24.87 270 GLN C CA 1
ATOM 1541 C C . GLN C 1 58 ? 21.510 -9.503 -6.620 1.00 22.85 270 GLN C C 1
ATOM 1542 O O . GLN C 1 58 ? 22.413 -9.024 -7.331 1.00 21.08 270 GLN C O 1
ATOM 1548 N N . MET C 1 59 ? 20.682 -10.471 -7.008 1.00 21.83 271 MET C N 1
ATOM 1549 C CA . MET C 1 59 ? 20.779 -11.144 -8.321 1.00 21.37 271 MET C CA 1
ATOM 1550 C C . MET C 1 59 ? 20.450 -10.135 -9.418 1.00 21.42 271 MET C C 1
ATOM 1551 O O . MET C 1 59 ? 21.152 -10.145 -10.446 1.00 20.61 271 MET C O 1
ATOM 1556 N N . LEU C 1 60 ? 19.378 -9.345 -9.261 1.00 19.15 272 LEU C N 1
ATOM 1557 C CA . LEU C 1 60 ? 18.957 -8.392 -10.308 1.00 17.94 272 LEU C CA 1
ATOM 1558 C C . LEU C 1 60 ? 20.049 -7.325 -10.433 1.00 18.00 272 LEU C C 1
ATOM 1559 O O . LEU C 1 60 ? 20.335 -6.911 -11.540 1.00 17.96 272 LEU C O 1
ATOM 1564 N N . ALA C 1 61 ? 20.689 -6.955 -9.327 1.00 17.84 273 ALA C N 1
ATOM 1565 C CA . ALA C 1 61 ? 21.776 -5.937 -9.345 1.00 19.68 273 ALA C CA 1
ATOM 1566 C C . ALA C 1 61 ? 22.991 -6.525 -10.078 1.00 21.51 273 ALA C C 1
ATOM 1567 O O . ALA C 1 61 ? 23.504 -5.863 -11.041 1.00 22.87 273 ALA C O 1
ATOM 1569 N N . ASP C 1 62 ? 23.417 -7.741 -9.694 1.00 24.36 274 ASP C N 1
ATOM 1570 C CA . ASP C 1 62 ? 24.678 -8.365 -10.193 1.00 26.03 274 ASP C CA 1
ATOM 1571 C C . ASP C 1 62 ? 24.513 -8.693 -11.673 1.00 26.52 274 ASP C C 1
ATOM 1572 O O . ASP C 1 62 ? 25.382 -8.300 -12.479 1.00 24.70 274 ASP C O 1
ATOM 1577 N N . LYS C 1 63 ? 23.413 -9.357 -12.021 1.00 26.54 275 LYS C N 1
ATOM 1578 C CA . LYS C 1 63 ? 23.217 -9.999 -13.352 1.00 25.37 275 LYS C CA 1
ATOM 1579 C C . LYS C 1 63 ? 22.669 -9.016 -14.380 1.00 26.43 275 LYS C C 1
ATOM 1580 O O . LYS C 1 63 ? 23.005 -9.201 -15.594 1.00 24.10 275 LYS C O 1
ATOM 1586 N N . PHE C 1 64 ? 21.881 -8.016 -13.978 1.00 23.61 276 PHE C N 1
ATOM 1587 C CA . PHE C 1 64 ? 21.174 -7.141 -14.944 1.00 22.91 276 PHE C CA 1
ATOM 1588 C C . PHE C 1 64 ? 21.439 -5.656 -14.712 1.00 22.43 276 PHE C C 1
ATOM 1589 O O . PHE C 1 64 ? 20.985 -4.874 -15.565 1.00 22.82 276 PHE C O 1
ATOM 1597 N N . ASP C 1 65 ? 22.167 -5.269 -13.656 1.00 22.96 277 ASP C N 1
ATOM 1598 C CA . ASP C 1 65 ? 22.377 -3.842 -13.307 1.00 23.57 277 ASP C CA 1
ATOM 1599 C C . ASP C 1 65 ? 21.007 -3.201 -13.061 1.00 22.18 277 ASP C C 1
ATOM 1600 O O . ASP C 1 65 ? 20.815 -2.013 -13.422 1.00 21.23 277 ASP C O 1
ATOM 1605 N N . ILE C 1 66 ? 20.070 -3.963 -12.469 1.00 21.62 278 ILE C N 1
ATOM 1606 C CA . ILE C 1 66 ? 18.740 -3.410 -12.081 1.00 19.80 278 ILE C CA 1
ATOM 1607 C C . ILE C 1 66 ? 18.699 -3.257 -10.560 1.00 19.70 278 ILE C C 1
ATOM 1608 O O . ILE C 1 66 ? 18.798 -4.284 -9.849 1.00 19.87 278 ILE C O 1
ATOM 1613 N N . THR C 1 67 ? 18.517 -2.018 -10.106 1.00 19.81 279 THR C N 1
ATOM 1614 C CA . THR C 1 67 ? 18.452 -1.683 -8.660 1.00 20.91 279 THR C CA 1
ATOM 1615 C C . THR C 1 67 ? 17.171 -0.937 -8.272 1.00 20.41 279 THR C C 1
ATOM 1616 O O . THR C 1 67 ? 16.964 -0.806 -7.050 1.00 25.50 279 THR C O 1
ATOM 1620 N N . HIS C 1 68 ? 16.349 -0.463 -9.214 1.00 18.53 280 HIS C N 1
ATOM 1621 C CA . HIS C 1 68 ? 15.027 0.148 -8.924 1.00 20.83 280 HIS C CA 1
ATOM 1622 C C . HIS C 1 68 ? 13.989 -0.970 -9.059 1.00 18.57 280 HIS C C 1
ATOM 1623 O O . HIS C 1 68 ? 13.623 -1.309 -10.188 1.00 19.02 280 HIS C O 1
ATOM 1630 N N . VAL C 1 69 ? 13.670 -1.626 -7.962 1.00 19.78 281 VAL C N 1
ATOM 1631 C CA . VAL C 1 69 ? 12.894 -2.879 -8.008 1.00 19.04 281 VAL C CA 1
ATOM 1632 C C . VAL C 1 69 ? 11.718 -2.768 -7.050 1.00 20.43 281 VAL C C 1
ATOM 1633 O O . VAL C 1 69 ? 11.881 -2.202 -5.965 1.00 19.14 281 VAL C O 1
ATOM 1637 N N . THR C 1 70 ? 10.599 -3.377 -7.431 1.00 17.63 282 THR C N 1
ATOM 1638 C CA . THR C 1 70 ? 9.483 -3.590 -6.496 1.00 16.51 282 THR C CA 1
ATOM 1639 C C . THR C 1 70 ? 8.988 -5.006 -6.743 1.00 14.64 282 THR C C 1
ATOM 1640 O O . THR C 1 70 ? 8.581 -5.317 -7.861 1.00 14.61 282 THR C O 1
ATOM 1644 N N . ILE C 1 71 ? 9.113 -5.843 -5.724 1.00 14.38 283 ILE C N 1
ATOM 1645 C CA . ILE C 1 71 ? 8.755 -7.276 -5.781 1.00 14.96 283 ILE C CA 1
ATOM 1646 C C . ILE C 1 71 ? 7.647 -7.561 -4.764 1.00 14.91 283 ILE C C 1
ATOM 1647 O O . ILE C 1 71 ? 7.872 -7.416 -3.526 1.00 13.99 283 ILE C O 1
ATOM 1652 N N . GLN C 1 72 ? 6.498 -8.022 -5.255 1.00 14.40 284 GLN C N 1
ATOM 1653 C CA . GLN C 1 72 ? 5.356 -8.403 -4.423 1.00 13.87 284 GLN C CA 1
ATOM 1654 C C . GLN C 1 72 ? 5.314 -9.927 -4.338 1.00 14.88 284 GLN C C 1
ATOM 1655 O O . GLN C 1 72 ? 5.330 -10.587 -5.404 1.00 16.23 284 GLN C O 1
ATOM 1661 N N . PHE C 1 73 ? 5.232 -10.464 -3.126 1.00 13.74 285 PHE C N 1
ATOM 1662 C CA . PHE C 1 73 ? 5.118 -11.926 -2.898 1.00 15.99 285 PHE C CA 1
ATOM 1663 C C . PHE C 1 73 ? 3.668 -12.253 -2.594 1.00 16.78 285 PHE C C 1
ATOM 1664 O O . PHE C 1 73 ? 3.027 -11.496 -1.820 1.00 16.93 285 PHE C O 1
ATOM 1672 N N . GLU C 1 74 ? 3.127 -13.301 -3.179 1.00 19.00 286 GLU C N 1
ATOM 1673 C CA . GLU C 1 74 ? 1.680 -13.549 -2.998 1.00 20.53 286 GLU C CA 1
ATOM 1674 C C . GLU C 1 74 ? 1.402 -15.025 -3.216 1.00 24.31 286 GLU C C 1
ATOM 1675 O O . GLU C 1 74 ? 2.367 -15.753 -3.479 1.00 21.77 286 GLU C O 1
ATOM 1681 N N . LEU C 1 75 ? 0.134 -15.352 -2.934 1.00 27.02 287 LEU C N 1
ATOM 1682 C CA . LEU C 1 75 ? -0.670 -16.582 -3.189 1.00 37.74 287 LEU C CA 1
ATOM 1683 C C . LEU C 1 75 ? -0.546 -17.488 -1.965 1.00 42.69 287 LEU C C 1
ATOM 1684 O O . LEU C 1 75 ? -1.410 -17.478 -1.084 1.00 41.31 287 LEU C O 1
ATOM 1690 N N . VAL D 1 3 ? -10.941 -24.731 40.616 1.00 44.18 215 VAL D N 1
ATOM 1691 C CA . VAL D 1 3 ? -10.394 -25.698 39.610 1.00 41.99 215 VAL D CA 1
ATOM 1692 C C . VAL D 1 3 ? -9.757 -26.887 40.339 1.00 39.36 215 VAL D C 1
ATOM 1693 O O . VAL D 1 3 ? -8.715 -26.681 40.990 1.00 38.72 215 VAL D O 1
ATOM 1697 N N . ASP D 1 4 ? -10.335 -28.087 40.220 1.00 35.09 216 ASP D N 1
ATOM 1698 C CA . ASP D 1 4 ? -9.762 -29.329 40.812 1.00 36.50 216 ASP D CA 1
ATOM 1699 C C . ASP D 1 4 ? -8.602 -29.789 39.927 1.00 32.96 216 ASP D C 1
ATOM 1700 O O . ASP D 1 4 ? -8.890 -30.384 38.893 1.00 34.92 216 ASP D O 1
ATOM 1705 N N . LEU D 1 5 ? -7.351 -29.555 40.346 1.00 35.12 217 LEU D N 1
ATOM 1706 C CA . LEU D 1 5 ? -6.118 -29.981 39.614 1.00 35.77 217 LEU D CA 1
ATOM 1707 C C . LEU D 1 5 ? -6.188 -31.477 39.292 1.00 33.91 217 LEU D C 1
ATOM 1708 O O . LEU D 1 5 ? -5.971 -31.844 38.119 1.00 29.22 217 LEU D O 1
ATOM 1713 N N . ALA D 1 6 ? -6.503 -32.312 40.294 1.00 32.99 218 ALA D N 1
ATOM 1714 C CA . ALA D 1 6 ? -6.626 -33.783 40.160 1.00 32.52 218 ALA D CA 1
ATOM 1715 C C . ALA D 1 6 ? -7.598 -34.150 39.025 1.00 32.10 218 ALA D C 1
ATOM 1716 O O . ALA D 1 6 ? -7.269 -35.048 38.238 1.00 32.34 218 ALA D O 1
ATOM 1718 N N . GLU D 1 7 ? -8.766 -33.507 38.940 1.00 33.58 219 GLU D N 1
ATOM 1719 C CA . GLU D 1 7 ? -9.776 -33.833 37.891 1.00 34.52 219 GLU D CA 1
ATOM 1720 C C . GLU D 1 7 ? -9.278 -33.359 36.520 1.00 30.01 219 GLU D C 1
ATOM 1721 O O . GLU D 1 7 ? -9.503 -34.078 35.541 1.00 31.38 219 GLU D O 1
ATOM 1727 N N . VAL D 1 8 ? -8.659 -32.182 36.440 1.00 29.36 220 VAL D N 1
ATOM 1728 C CA . VAL D 1 8 ? -8.015 -31.725 35.171 1.00 30.37 220 VAL D CA 1
ATOM 1729 C C . VAL D 1 8 ? -7.048 -32.821 34.703 1.00 30.08 220 VAL D C 1
ATOM 1730 O O . VAL D 1 8 ? -7.164 -33.300 33.545 1.00 29.30 220 VAL D O 1
ATOM 1734 N N . GLU D 1 9 ? -6.118 -33.219 35.570 1.00 31.92 221 GLU D N 1
ATOM 1735 C CA . GLU D 1 9 ? -5.067 -34.214 35.235 1.00 33.11 221 GLU D CA 1
ATOM 1736 C C . GLU D 1 9 ? -5.733 -35.494 34.713 1.00 36.56 221 GLU D C 1
ATOM 1737 O O . GLU D 1 9 ? -5.350 -35.980 33.628 1.00 33.18 221 GLU D O 1
ATOM 1743 N N . LYS D 1 10 ? -6.714 -36.027 35.441 1.00 38.03 222 LYS D N 1
ATOM 1744 C CA . LYS D 1 10 ? -7.438 -37.259 35.041 1.00 38.04 222 LYS D CA 1
ATOM 1745 C C . LYS D 1 10 ? -8.006 -37.095 33.624 1.00 38.04 222 LYS D C 1
ATOM 1746 O O . LYS D 1 10 ? -7.853 -38.041 32.804 1.00 35.01 222 LYS D O 1
ATOM 1752 N N . GLN D 1 11 ? -8.618 -35.939 33.345 1.00 31.06 223 GLN D N 1
ATOM 1753 C CA . GLN D 1 11 ? -9.402 -35.696 32.108 1.00 30.70 223 GLN D CA 1
ATOM 1754 C C . GLN D 1 11 ? -8.444 -35.500 30.924 1.00 28.35 223 GLN D C 1
ATOM 1755 O O . GLN D 1 11 ? -8.783 -35.951 29.805 1.00 26.48 223 GLN D O 1
ATOM 1761 N N . ILE D 1 12 ? -7.298 -34.860 31.155 1.00 27.02 224 ILE D N 1
ATOM 1762 C CA . ILE D 1 12 ? -6.256 -34.767 30.092 1.00 27.67 224 ILE D CA 1
ATOM 1763 C C . ILE D 1 12 ? -5.835 -36.192 29.714 1.00 28.96 224 ILE D C 1
ATOM 1764 O O . ILE D 1 12 ? -5.928 -36.541 28.519 1.00 30.04 224 ILE D O 1
ATOM 1769 N N . LEU D 1 13 ? -5.406 -36.985 30.695 1.00 30.69 225 LEU D N 1
ATOM 1770 C CA . LEU D 1 13 ? -4.935 -38.387 30.484 1.00 30.94 225 LEU D CA 1
ATOM 1771 C 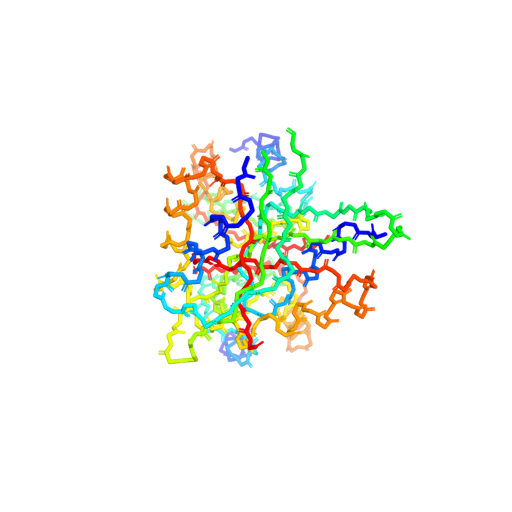C . LEU D 1 13 ? -6.026 -39.257 29.864 1.00 31.87 225 LEU D C 1
ATOM 1772 O O . LEU D 1 13 ? -5.675 -40.169 29.078 1.00 29.13 225 LEU D O 1
ATOM 1777 N N . ALA D 1 14 ? -7.308 -38.954 30.102 1.00 32.10 226 ALA D N 1
ATOM 1778 C CA . ALA D 1 14 ? -8.436 -39.717 29.514 1.00 32.33 226 ALA D CA 1
ATOM 1779 C C . ALA D 1 14 ? -8.581 -39.376 28.028 1.00 28.92 226 ALA D C 1
ATOM 1780 O O . ALA D 1 14 ? -9.202 -40.134 27.286 1.00 28.32 226 ALA D O 1
ATOM 1782 N N . THR D 1 15 ? -7.962 -38.295 27.547 1.00 28.04 227 THR D N 1
ATOM 1783 C CA . THR D 1 15 ? -8.222 -37.844 26.156 1.00 27.83 227 THR D CA 1
ATOM 1784 C C . THR D 1 15 ? -7.486 -38.779 25.203 1.00 29.48 227 THR D C 1
ATOM 1785 O O . THR D 1 15 ? -6.309 -39.047 25.372 1.00 28.88 227 THR D O 1
ATOM 1789 N N . PRO D 1 16 ? -8.175 -39.334 24.184 1.00 35.04 228 PRO D N 1
ATOM 1790 C CA . PRO D 1 16 ? -7.512 -40.172 23.191 1.00 36.01 228 PRO D CA 1
ATOM 1791 C C . PRO D 1 16 ? -6.367 -39.417 22.499 1.00 34.42 228 PRO D C 1
ATOM 1792 O O . PRO D 1 16 ? -6.563 -38.259 22.126 1.00 34.24 228 PRO D O 1
ATOM 1796 N N . GLY D 1 17 ? -5.216 -40.084 22.397 1.00 33.60 229 GLY D N 1
ATOM 1797 C CA . GLY D 1 17 ? -3.975 -39.558 21.798 1.00 31.95 229 GLY D CA 1
ATOM 1798 C C . GLY D 1 17 ? -2.989 -39.094 22.840 1.00 29.50 229 GLY D C 1
ATOM 1799 O O . GLY D 1 17 ? -1.854 -38.868 22.465 1.00 29.57 229 GLY D O 1
ATOM 1800 N N . VAL D 1 18 ? -3.425 -38.879 24.084 1.00 27.90 230 VAL D N 1
ATOM 1801 C CA . VAL D 1 18 ? -2.557 -38.466 25.221 1.00 27.35 230 VAL D CA 1
ATOM 1802 C C . VAL D 1 18 ? -1.960 -39.702 25.902 1.00 30.32 230 VAL D C 1
ATOM 1803 O O . VAL D 1 18 ? -2.725 -40.455 26.562 1.00 33.26 230 VAL D O 1
ATOM 1807 N N . LYS D 1 19 ? -0.640 -39.798 25.841 1.00 30.60 231 LYS D N 1
ATOM 1808 C CA . LYS D 1 19 ? 0.231 -40.727 26.596 1.00 33.48 231 LYS D CA 1
ATOM 1809 C C . LYS D 1 19 ? 0.493 -40.159 27.998 1.00 31.87 231 LYS D C 1
ATOM 1810 O O . LYS D 1 19 ? 0.391 -40.904 29.000 1.00 29.55 231 LYS D O 1
ATOM 1812 N N . SER D 1 20 ? 0.878 -38.888 28.080 1.00 28.44 232 SER D N 1
ATOM 1813 C CA . SER D 1 20 ? 1.334 -38.219 29.325 1.00 28.15 232 SER D CA 1
ATOM 1814 C C . SER D 1 20 ? 1.284 -36.695 29.171 1.00 26.85 232 SER D C 1
ATOM 1815 O O . SER D 1 20 ? 1.218 -36.200 28.032 1.00 26.79 232 SER D O 1
ATOM 1818 N N . PHE D 1 21 ? 1.415 -35.990 30.282 1.00 25.41 233 PHE D N 1
ATOM 1819 C CA . PHE D 1 21 ? 1.580 -34.517 30.314 1.00 25.04 233 PHE D CA 1
ATOM 1820 C C . PHE D 1 21 ? 2.506 -34.151 31.469 1.00 27.44 233 PHE D C 1
ATOM 1821 O O . PHE D 1 21 ? 2.578 -34.892 32.488 1.00 29.37 233 PHE D O 1
ATOM 1829 N N . HIS D 1 22 ? 3.170 -33.009 31.331 1.00 25.17 234 HIS D N 1
ATOM 1830 C CA . HIS D 1 22 ? 4.012 -32.374 32.366 1.00 26.85 234 HIS D CA 1
ATOM 1831 C C . HIS D 1 22 ? 3.913 -30.851 32.213 1.00 25.80 234 HIS D C 1
ATOM 1832 O O . HIS D 1 22 ? 3.312 -30.339 31.206 1.00 24.04 234 HIS D O 1
ATOM 1839 N N . ASP D 1 23 ? 4.426 -30.137 33.210 1.00 24.44 235 ASP D N 1
ATOM 1840 C CA . ASP D 1 23 ? 4.524 -28.653 33.205 1.00 26.90 235 ASP D CA 1
ATOM 1841 C C . ASP D 1 23 ? 3.124 -28.045 33.073 1.00 25.61 235 ASP D C 1
ATOM 1842 O O . ASP D 1 23 ? 2.970 -27.123 32.274 1.00 23.98 235 ASP D O 1
ATOM 1847 N N . LEU D 1 24 ? 2.142 -28.600 33.783 1.00 26.52 236 LEU D N 1
ATOM 1848 C CA . LEU D 1 24 ? 0.774 -28.034 33.805 1.00 23.88 236 LEU D CA 1
ATOM 1849 C C . LEU D 1 24 ? 0.791 -26.805 34.709 1.00 26.67 236 LEU D C 1
ATOM 1850 O O . LEU D 1 24 ? 1.246 -26.926 35.868 1.00 27.14 236 LEU D O 1
ATOM 1855 N N . HIS D 1 25 ? 0.390 -25.651 34.186 1.00 23.20 237 HIS D N 1
ATOM 1856 C CA . HIS D 1 25 ? 0.293 -24.398 34.969 1.00 24.86 237 HIS D CA 1
ATOM 1857 C C . HIS D 1 25 ? -1.061 -23.755 34.742 1.00 27.01 237 HIS D C 1
ATOM 1858 O O . HIS D 1 25 ? -1.558 -23.832 33.621 1.00 22.10 237 HIS D O 1
ATOM 1865 N N . ILE D 1 26 ? -1.580 -23.044 35.741 1.00 26.40 238 ILE D N 1
ATOM 1866 C CA . ILE D 1 26 ? -2.771 -22.180 35.546 1.00 30.68 238 ILE D CA 1
ATOM 1867 C C . ILE D 1 26 ? -2.472 -20.786 36.094 1.00 30.02 238 ILE D C 1
ATOM 1868 O O . ILE D 1 26 ? -2.478 -20.616 37.341 1.00 28.65 238 ILE D O 1
ATOM 1873 N N . TRP D 1 27 ? -2.156 -19.856 35.199 1.00 29.77 239 TRP D N 1
ATOM 1874 C CA . TRP D 1 27 ? -1.730 -18.464 35.512 1.00 33.31 239 TRP D CA 1
ATOM 1875 C C . TRP D 1 27 ? -2.970 -17.586 35.737 1.00 37.82 239 TRP D C 1
ATOM 1876 O O . TRP D 1 27 ? -3.959 -17.739 34.979 1.00 34.92 239 TRP D O 1
ATOM 1887 N N . ALA D 1 28 ? -2.933 -16.722 36.757 1.00 36.00 240 ALA D N 1
ATOM 1888 C CA . ALA D 1 28 ? -4.091 -15.915 37.205 1.00 39.54 240 ALA D CA 1
ATOM 1889 C C . ALA D 1 28 ? -4.334 -14.780 36.217 1.00 41.84 240 ALA D C 1
ATOM 1890 O O . ALA D 1 28 ? -3.380 -14.021 35.971 1.00 45.31 240 ALA D O 1
ATOM 1892 N N . LEU D 1 29 ? -5.567 -14.680 35.697 1.00 43.53 241 LEU D N 1
ATOM 1893 C CA . LEU D 1 29 ? -6.098 -13.496 34.976 1.00 42.99 241 LEU D CA 1
ATOM 1894 C C . LEU D 1 29 ? -6.942 -12.639 35.936 1.00 51.53 241 LEU D C 1
ATOM 1895 O O . LEU D 1 29 ? -8.111 -13.016 36.199 1.00 55.64 241 LEU D O 1
ATOM 1900 N N . ALA D 1 34 ? -8.660 -17.146 33.797 1.00 46.80 246 ALA D N 1
ATOM 1901 C CA . ALA D 1 34 ? -7.435 -17.922 34.095 1.00 44.97 246 ALA D CA 1
ATOM 1902 C C . ALA D 1 34 ? -6.888 -18.537 32.802 1.00 42.88 246 ALA D C 1
ATOM 1903 O O . ALA D 1 34 ? -7.701 -18.993 31.974 1.00 38.32 246 ALA D O 1
ATOM 1905 N N . SER D 1 35 ? -5.559 -18.546 32.653 1.00 35.20 247 SER D N 1
ATOM 1906 C CA . SER D 1 35 ? -4.818 -19.238 31.570 1.00 34.42 247 SER D CA 1
ATOM 1907 C C . SER D 1 35 ? -4.437 -20.646 32.039 1.00 32.23 247 SER D C 1
ATOM 1908 O O . SER D 1 35 ? -4.233 -20.862 33.275 1.00 37.83 247 SER D O 1
ATOM 1911 N N . LEU D 1 36 ? -4.388 -21.603 31.124 1.00 23.08 248 LEU D N 1
ATOM 1912 C CA . LEU D 1 36 ? -3.820 -22.942 31.384 1.00 21.16 248 LEU D CA 1
ATOM 1913 C C . LEU D 1 36 ? -2.727 -23.168 30.343 1.00 20.72 248 LEU D C 1
ATOM 1914 O O . LEU D 1 36 ? -2.967 -22.868 29.121 1.00 17.53 248 LEU D O 1
ATOM 1919 N N . THR D 1 37 ? -1.597 -23.682 30.807 1.00 18.68 249 THR D N 1
ATOM 1920 C CA . THR D 1 37 ? -0.512 -24.153 29.901 1.00 17.82 249 THR D CA 1
ATOM 1921 C C . THR D 1 37 ? -0.108 -25.568 30.298 1.00 19.03 249 THR D C 1
ATOM 1922 O O . THR D 1 37 ? -0.102 -25.915 31.486 1.00 18.98 249 THR D O 1
ATOM 1926 N N . VAL D 1 38 ? 0.277 -26.368 29.315 1.00 18.23 250 VAL D N 1
ATOM 1927 C CA . VAL D 1 38 ? 0.631 -27.781 29.553 1.00 19.28 250 VAL D CA 1
ATOM 1928 C C . VAL D 1 38 ? 1.402 -28.290 28.345 1.00 18.83 250 VAL D C 1
ATOM 1929 O O . VAL D 1 38 ? 1.193 -27.744 27.193 1.00 17.52 250 VAL D O 1
ATOM 1933 N N . HIS D 1 39 ? 2.317 -29.228 28.632 1.00 18.63 251 HIS D N 1
ATOM 1934 C CA . HIS D 1 39 ? 3.070 -30.029 27.636 1.00 18.84 251 HIS D CA 1
ATOM 1935 C C . HIS D 1 39 ? 2.428 -31.416 27.603 1.00 20.19 251 HIS D C 1
ATOM 1936 O O . HIS D 1 39 ? 2.285 -32.028 28.688 1.00 20.10 251 HIS D O 1
ATOM 1943 N N . VAL D 1 40 ? 1.958 -31.837 26.430 1.00 20.02 252 VAL D N 1
ATOM 1944 C CA . VAL D 1 40 ? 1.323 -33.169 26.245 1.00 20.36 252 VAL D CA 1
ATOM 1945 C C . VAL D 1 40 ? 2.271 -34.003 25.370 1.00 22.70 252 VAL D C 1
ATOM 1946 O O . VAL D 1 40 ? 2.692 -33.545 24.291 1.00 18.75 252 VAL D O 1
ATOM 1950 N N . VAL D 1 41 ? 2.613 -35.204 25.833 1.00 23.08 253 VAL D N 1
ATOM 1951 C CA . VAL D 1 41 ? 3.260 -36.242 24.975 1.00 23.18 253 VAL D CA 1
ATOM 1952 C C . VAL D 1 41 ? 2.144 -36.974 24.248 1.00 24.87 253 VAL D C 1
ATOM 1953 O O . VAL D 1 41 ? 1.332 -37.691 24.924 1.00 25.62 253 VAL D O 1
ATOM 1957 N N . ASN D 1 42 ? 2.029 -36.793 22.930 1.00 24.39 254 ASN D N 1
ATOM 1958 C CA . ASN D 1 42 ? 0.992 -37.491 22.146 1.00 25.01 254 ASN D CA 1
ATOM 1959 C C . ASN D 1 42 ? 1.524 -38.877 21.764 1.00 27.46 254 ASN D C 1
ATOM 1960 O O . ASN D 1 42 ? 2.734 -39.054 21.716 1.00 28.60 254 ASN D O 1
ATOM 1965 N N . ASP D 1 43 ? 0.620 -39.840 21.666 1.00 31.79 255 ASP D N 1
ATOM 1966 C CA . ASP D 1 43 ? 0.808 -41.075 20.866 1.00 33.97 255 ASP D CA 1
ATOM 1967 C C . ASP D 1 43 ? 1.451 -40.693 19.536 1.00 33.81 255 ASP D C 1
ATOM 1968 O O . ASP D 1 43 ? 0.885 -39.774 18.862 1.00 31.43 255 ASP D O 1
ATOM 1973 N N . THR D 1 44 ? 2.586 -41.324 19.182 1.00 33.95 256 THR D N 1
ATOM 1974 C CA . THR D 1 44 ? 3.445 -40.941 18.025 1.00 37.72 256 THR D CA 1
ATOM 1975 C C . THR D 1 44 ? 2.718 -41.198 16.701 1.00 34.78 256 THR D C 1
ATOM 1976 O O . THR D 1 44 ? 3.038 -40.489 15.726 1.00 30.27 256 THR D O 1
ATOM 1980 N N . ALA D 1 45 ? 1.775 -42.144 16.685 1.00 36.10 257 ALA D N 1
ATOM 1981 C CA . ALA D 1 45 ? 1.011 -42.573 15.491 1.00 36.24 257 ALA D CA 1
ATOM 1982 C C . ALA D 1 45 ? -0.131 -41.595 15.193 1.00 34.44 257 ALA D C 1
ATOM 1983 O O . ALA D 1 45 ? -0.805 -41.785 14.168 1.00 32.14 257 ALA D O 1
ATOM 1985 N N . VAL D 1 46 ? -0.359 -40.598 16.056 1.00 38.96 258 VAL D N 1
ATOM 1986 C CA . VAL D 1 46 ? -1.440 -39.582 15.871 1.00 38.12 258 VAL D CA 1
ATOM 1987 C C . VAL D 1 46 ? -0.795 -38.186 15.699 1.00 29.86 258 VAL D C 1
ATOM 1988 O O . VAL D 1 46 ? 0.144 -37.854 16.470 1.00 27.02 258 VAL D O 1
ATOM 1992 N N . ASN D 1 47 ? -1.250 -37.409 14.711 1.00 31.13 259 ASN D N 1
ATOM 1993 C CA . ASN D 1 47 ? -0.903 -35.963 14.560 1.00 27.70 259 ASN D CA 1
ATOM 1994 C C . ASN D 1 47 ? -1.853 -35.178 15.442 1.00 25.70 259 ASN D C 1
ATOM 1995 O O . ASN D 1 47 ? -3.041 -35.065 15.135 1.00 31.11 259 ASN D O 1
ATOM 2000 N N . PRO D 1 48 ? -1.368 -34.655 16.581 1.00 23.10 260 PRO D N 1
ATOM 2001 C CA . PRO D 1 48 ? -2.263 -34.091 17.590 1.00 20.24 260 PRO D CA 1
ATOM 2002 C C . PRO D 1 48 ? -2.939 -32.779 17.151 1.00 22.49 260 PRO D C 1
ATOM 2003 O O . PRO D 1 48 ? -3.933 -32.390 17.745 1.00 22.83 260 PRO D O 1
ATOM 2007 N N . GLU D 1 49 ? -2.442 -32.134 16.087 1.00 21.91 261 GLU D N 1
ATOM 2008 C CA . GLU D 1 49 ? -2.917 -30.788 15.679 1.00 24.74 261 GLU D CA 1
ATOM 2009 C C . GLU D 1 49 ? -4.361 -30.928 15.219 1.00 26.34 261 GLU D C 1
ATOM 2010 O O . GLU D 1 49 ? -5.095 -29.959 15.437 1.00 25.33 261 GLU D O 1
ATOM 2016 N N . MET D 1 50 ? -4.706 -32.096 14.647 1.00 30.76 262 MET D N 1
ATOM 2017 C CA . MET D 1 50 ? -6.066 -32.486 14.173 1.00 39.21 262 MET D CA 1
ATOM 2018 C C . MET D 1 50 ? -6.817 -33.324 15.217 1.00 37.18 262 MET D C 1
ATOM 2019 O O . MET D 1 50 ? -7.989 -33.001 15.460 1.00 41.98 262 MET D O 1
ATOM 2024 N N . GLU D 1 51 ? -6.206 -34.391 15.765 1.00 37.67 263 GLU D N 1
ATOM 2025 C CA . GLU D 1 51 ? -6.966 -35.494 16.433 1.00 40.94 263 GLU D CA 1
ATOM 2026 C C . GLU D 1 51 ? -6.893 -35.369 17.967 1.00 40.49 263 GLU D C 1
ATOM 2027 O O . GLU D 1 51 ? -7.443 -36.257 18.644 1.00 42.78 263 GLU D O 1
ATOM 2029 N N . VAL D 1 52 ? -6.306 -34.297 18.521 1.00 32.58 264 VAL D N 1
ATOM 2030 C CA . VAL D 1 52 ? -6.131 -34.191 20.002 1.00 25.99 264 VAL D CA 1
ATOM 2031 C C . VAL D 1 52 ? -6.413 -32.760 20.493 1.00 25.86 264 VAL D C 1
ATOM 2032 O O . VAL D 1 52 ? -7.026 -32.600 21.576 1.00 22.73 264 VAL D O 1
ATOM 2036 N N . LEU D 1 53 ? -5.932 -31.744 19.790 1.00 23.42 265 LEU D N 1
ATOM 2037 C CA . LEU D 1 53 ? -6.028 -30.341 20.278 1.00 22.09 265 LEU D CA 1
ATOM 2038 C C . LEU D 1 53 ? -7.485 -29.893 20.364 1.00 22.23 265 LEU D C 1
ATOM 2039 O O . LEU D 1 53 ? -7.917 -29.410 21.413 1.00 18.92 265 LEU D O 1
ATOM 2044 N N . PRO D 1 54 ? -8.287 -29.945 19.274 1.00 24.52 266 PRO D N 1
ATOM 2045 C CA . PRO D 1 54 ? -9.673 -29.485 19.367 1.00 25.51 266 PRO D CA 1
ATOM 2046 C C . PRO D 1 54 ? -10.395 -30.218 20.512 1.00 25.86 266 PRO D C 1
ATOM 2047 O O . PRO D 1 54 ? -11.217 -29.604 21.183 1.00 25.73 266 PRO D O 1
ATOM 2051 N N . GLU D 1 55 ? -10.063 -31.498 20.729 1.00 25.99 267 GLU D N 1
ATOM 2052 C CA . GLU D 1 55 ? -10.704 -32.354 21.763 1.00 27.70 267 GLU D CA 1
ATOM 2053 C C . GLU D 1 55 ? -10.313 -31.867 23.166 1.00 26.84 267 GLU D C 1
ATOM 2054 O O . GLU D 1 55 ? -11.190 -31.817 24.071 1.00 24.43 267 GLU D O 1
ATOM 2060 N N . LEU D 1 56 ? -9.041 -31.540 23.388 1.00 23.54 268 LEU D N 1
ATOM 2061 C CA . LEU D 1 56 ? -8.607 -31.016 24.713 1.00 22.57 268 LEU D CA 1
ATOM 2062 C C . LEU D 1 56 ? -9.275 -29.653 24.975 1.00 21.75 268 LEU D C 1
ATOM 2063 O O . LEU D 1 56 ? -9.701 -29.404 26.140 1.00 21.96 268 LEU D O 1
ATOM 2068 N N . LYS D 1 57 ? -9.373 -28.813 23.944 1.00 19.65 269 LYS D N 1
ATOM 2069 C CA . LYS D 1 57 ? -9.973 -27.458 24.062 1.00 21.45 269 LYS D CA 1
ATOM 2070 C C . LYS D 1 57 ? -11.467 -27.596 24.388 1.00 23.53 269 LYS D C 1
ATOM 2071 O O . LYS D 1 57 ? -11.937 -26.923 25.324 1.00 22.67 269 LYS D O 1
ATOM 2077 N N . GLN D 1 58 ? -12.168 -28.494 23.692 1.00 26.08 270 GLN D N 1
ATOM 2078 C CA . GLN D 1 58 ? -13.623 -28.750 23.920 1.00 27.22 270 GLN D CA 1
ATOM 2079 C C . GLN D 1 58 ? -13.799 -29.173 25.385 1.00 26.38 270 GLN D C 1
ATOM 2080 O O . GLN D 1 58 ? -14.651 -28.584 26.114 1.00 27.05 270 GLN D O 1
ATOM 2086 N N . MET D 1 59 ? -12.965 -30.104 25.839 1.00 25.35 271 MET D N 1
ATOM 2087 C CA . MET D 1 59 ? -13.093 -30.713 27.180 1.00 25.89 271 MET D CA 1
ATOM 2088 C C . MET D 1 59 ? -12.796 -29.672 28.251 1.00 25.08 271 MET D C 1
ATOM 2089 O O . MET D 1 59 ? -13.557 -29.596 29.241 1.00 27.23 271 MET D O 1
ATOM 2094 N N . LEU D 1 60 ? -11.718 -28.903 28.099 1.00 24.08 272 LEU D N 1
ATOM 2095 C CA . LEU D 1 60 ? -11.316 -27.926 29.129 1.00 24.83 272 LEU D CA 1
ATOM 2096 C C . LEU D 1 60 ? -12.405 -26.860 29.239 1.00 25.17 272 LEU D C 1
ATOM 2097 O O . LEU D 1 60 ? -12.678 -26.446 30.380 1.00 25.45 272 LEU D O 1
ATOM 2102 N N . ALA D 1 61 ? -13.037 -26.483 28.118 1.00 23.94 273 ALA D N 1
ATOM 2103 C CA . ALA D 1 61 ? -14.111 -25.461 28.107 1.00 25.20 273 ALA D CA 1
ATOM 2104 C C . ALA D 1 61 ? -15.335 -26.014 28.849 1.00 28.41 273 ALA D C 1
ATOM 2105 O O . ALA D 1 61 ? -15.810 -25.345 29.788 1.00 28.20 273 ALA D O 1
ATOM 2107 N N . ASP D 1 62 ? -15.783 -27.215 28.475 1.00 28.90 274 ASP D N 1
ATOM 2108 C CA . ASP D 1 62 ? -17.037 -27.847 28.977 1.00 33.10 274 ASP D CA 1
ATOM 2109 C C . ASP D 1 62 ? -16.902 -28.209 30.452 1.00 34.45 274 ASP D C 1
ATOM 2110 O O . ASP D 1 62 ? -17.795 -27.851 31.250 1.00 33.31 274 ASP D O 1
ATOM 2115 N N . LYS D 1 63 ? -15.813 -28.879 30.810 1.00 35.77 275 LYS D N 1
ATOM 2116 C CA . LYS D 1 63 ? -15.657 -29.523 32.137 1.00 35.28 275 LYS D CA 1
ATOM 2117 C C . LYS D 1 63 ? -15.083 -28.554 33.171 1.00 32.86 275 LYS D C 1
ATOM 2118 O O . LYS D 1 63 ? -15.364 -28.791 34.361 1.00 31.53 275 LYS D O 1
ATOM 2124 N N . PHE D 1 64 ? -14.319 -27.523 32.777 1.00 26.58 276 PHE D N 1
ATOM 2125 C CA . PHE D 1 64 ? -13.584 -26.654 33.735 1.00 27.82 276 PHE D CA 1
ATOM 2126 C C . PHE D 1 64 ? -13.800 -25.162 33.487 1.00 24.95 276 PHE D C 1
ATOM 2127 O O . PHE D 1 64 ? -13.193 -24.399 34.272 1.00 25.90 276 PHE D O 1
ATOM 2135 N N . ASP D 1 65 ? -14.549 -24.774 32.439 1.00 27.11 277 ASP D N 1
ATOM 2136 C CA . ASP D 1 65 ? -14.746 -23.361 32.015 1.00 27.09 277 ASP D CA 1
ATOM 2137 C C . ASP D 1 65 ? -13.379 -22.722 31.781 1.00 25.26 277 ASP D C 1
ATOM 2138 O O . ASP D 1 65 ? -13.191 -21.548 32.162 1.00 25.38 277 ASP D O 1
ATOM 2143 N N . ILE D 1 66 ? -12.452 -23.489 31.194 1.00 23.56 278 ILE D N 1
ATOM 2144 C CA . ILE D 1 66 ? -11.089 -22.981 30.857 1.00 23.27 278 ILE D CA 1
ATOM 2145 C C . ILE D 1 66 ? -11.045 -22.839 29.336 1.00 20.70 278 ILE D C 1
ATOM 2146 O O . ILE D 1 66 ? -11.192 -23.871 28.646 1.00 22.93 278 ILE D O 1
ATOM 2151 N N . THR D 1 67 ? -10.870 -21.610 28.879 1.00 20.63 279 THR D N 1
ATOM 2152 C CA . THR D 1 67 ? -10.896 -21.236 27.445 1.00 20.62 279 THR D CA 1
ATOM 2153 C C . THR D 1 67 ? -9.599 -20.536 27.022 1.00 21.14 279 THR D C 1
ATOM 2154 O O . THR D 1 67 ? -9.359 -20.503 25.807 1.00 26.69 279 THR D O 1
ATOM 2158 N N . HIS D 1 68 ? -8.769 -20.053 27.936 1.00 19.87 280 HIS D N 1
ATOM 2159 C CA . HIS D 1 68 ? -7.436 -19.479 27.595 1.00 22.95 280 HIS D CA 1
ATOM 2160 C C . HIS D 1 68 ? -6.410 -20.584 27.808 1.00 19.63 280 HIS D C 1
ATOM 2161 O O . HIS D 1 68 ? -6.052 -20.886 28.961 1.00 18.12 280 HIS D O 1
ATOM 2168 N N . VAL D 1 69 ? -6.043 -21.258 26.736 1.00 18.82 281 VAL D N 1
ATOM 2169 C CA . VAL D 1 69 ? -5.218 -22.469 26.853 1.00 19.53 281 VAL D CA 1
ATOM 2170 C C . VAL D 1 69 ? -4.060 -22.370 25.881 1.00 17.95 281 VAL D C 1
ATOM 2171 O O . VAL D 1 69 ? -4.224 -21.794 24.809 1.00 17.02 281 VAL D O 1
ATOM 2175 N N . THR D 1 70 ? -2.907 -22.861 26.308 1.00 16.23 282 THR D N 1
ATOM 2176 C CA . THR D 1 70 ? -1.753 -23.071 25.417 1.00 15.68 282 THR D CA 1
ATOM 2177 C C . THR D 1 70 ? -1.271 -24.489 25.665 1.00 16.20 282 THR D C 1
ATOM 2178 O O . THR D 1 70 ? -0.802 -24.793 26.788 1.00 14.59 282 THR D O 1
ATOM 2182 N N . ILE D 1 71 ? -1.414 -25.314 24.632 1.00 15.87 283 ILE D N 1
ATOM 2183 C CA . ILE D 1 71 ? -1.075 -26.755 24.677 1.00 15.50 283 ILE D CA 1
ATOM 2184 C C . ILE D 1 71 ? 0.048 -27.070 23.671 1.00 15.38 283 ILE D C 1
ATOM 2185 O O . ILE D 1 71 ? -0.132 -26.912 22.429 1.00 14.35 283 ILE D O 1
ATOM 2190 N N . GLN D 1 72 ? 1.195 -27.485 24.213 1.00 14.72 284 GLN D N 1
ATOM 2191 C CA . GLN D 1 72 ? 2.392 -27.871 23.436 1.00 14.87 284 GLN D CA 1
ATOM 2192 C C . GLN D 1 72 ? 2.419 -29.398 23.351 1.00 15.60 284 GLN D C 1
ATOM 2193 O O . GLN D 1 72 ? 2.403 -30.056 24.433 1.00 16.66 284 GLN D O 1
ATOM 2199 N N . PHE D 1 73 ? 2.509 -29.929 22.130 1.00 14.52 285 PHE D N 1
ATOM 2200 C CA . PHE D 1 73 ? 2.694 -31.384 21.869 1.00 16.45 285 PHE D CA 1
ATOM 2201 C C . PHE D 1 73 ? 4.154 -31.669 21.592 1.00 18.89 285 PHE D C 1
ATOM 2202 O O . PHE D 1 73 ? 4.798 -30.924 20.826 1.00 17.78 285 PHE D O 1
ATOM 2210 N N . GLU D 1 74 ? 4.707 -32.680 22.242 1.00 19.64 286 GLU D N 1
ATOM 2211 C CA . GLU D 1 74 ? 6.133 -33.006 22.017 1.00 22.10 286 GLU D CA 1
ATOM 2212 C C . GLU D 1 74 ? 6.340 -34.502 22.224 1.00 23.36 286 GLU D C 1
ATOM 2213 O O . GLU D 1 74 ? 5.355 -35.196 22.489 1.00 22.97 286 GLU D O 1
ATOM 2219 N N . LEU D 1 75 ? 7.591 -34.949 22.035 1.00 28.64 287 LEU D N 1
ATOM 2220 C CA . LEU D 1 75 ? 8.066 -36.325 22.370 1.00 30.86 287 LEU D CA 1
ATOM 2221 C C . LEU D 1 75 ? 8.327 -36.410 23.870 1.00 31.57 287 LEU D C 1
ATOM 2222 O O . LEU D 1 75 ? 8.668 -35.426 24.506 1.00 34.23 287 LEU D O 1
#

B-factor: mean 26.25, std 8.72, range [12.89, 62.67]

Foldseek 3Di:
DPVVVLLVVLCVFAFFPHKDPWDWDADPVRAIAIEIETEGDPVDPCVPRPVVVNCVCCCVVPVHNHYHYHYDD/DPVVVLLVQLCVFAQFPHKDPWDWDADPVRAIAIEIETEGDPVDPCVPRPVVSNCVCCCPVPVHNRYHYHYDD/DPVVVLLVVLCVFAQFPHKDPWDADPNATEIETAGDPVDDCPPRPVVVSQVCCCVPPVYNRYHYHYDD/DPPVVLLVVLCVFAQFPHKDPWDAVPVGETEIETAGDPVDDCVPRPVVRNQVCCCVPPVHNRYHYHYDD

Solvent-accessible surface area: 14249 Å² total; per-residue (Å²): 116,90,93,62,71,0,62,133,31,1,92,67,11,109,19,18,146,45,44,72,78,31,106,43,86,74,56,157,95,57,44,26,11,1,7,1,17,0,19,2,60,31,29,31,9,5,20,72,64,0,3,64,71,1,74,120,21,0,33,107,125,32,123,1,102,95,17,13,1,0,19,39,85,100,92,91,46,68,0,22,56,24,1,13,38,14,96,5,9,71,15,19,73,98,40,96,52,44,76,33,158,93,55,41,24,9,1,13,1,18,0,18,2,8,115,77,29,55,5,18,90,88,0,3,64,71,1,77,114,20,1,38,109,130,27,121,0,98,93,14,12,1,2,21,44,105,115,83,92,72,63,0,77,126,23,1,87,69,13,108,18,19,146,41,34,71,79,34,105,39,97,125,77,28,0,6,2,20,0,6,4,64,82,26,38,30,4,23,86,59,1,7,65,76,1,75,103,24,0,27,103,126,41,127,3,102,131,14,11,2,1,19,12,142,116,80,98,64,59,0,62,124,33,1,87,68,13,109,18,18,68,46,41,72,76,31,80,59,80,104,142,59,25,0,4,2,19,0,31,8,70,122,98,45,69,5,18,111,57,0,10,64,68,2,87,121,22,1,37,109,127,32,128,7,92,107,10,8,2,1,21,20,148

Radius of gyration: 22.73 Å; Cα contacts (8 Å, |Δi|>4): 525; chains: 4; bounding box: 42×55×63 Å

Sequence (283 aa):
VDLAEVEKQILATPGVKSFHDLHHIWALTSGKASLTVHVVNDTAVNPEMEVLPELKQMLADKFDITHVTIQFELVDLAEVEKQILATPGVKSFHDLHHIIWALTSGKASLTVHVVNDTAVNPEMEVLPELKQMLADKFDITHVTIQFELVDLAEVEKQILATPGVKSFHDLHIWAASLTVHVVNDTAVNPEMEVLPELKQMLADKFDITHVTIQFELVDLAEVEKQILATPGVKSFHDLHIWALASLTVHVVNDTAVNPEMEVLPELKQMLADKFDITHVTIQFEL

InterPro domains:
  IPR002524 Cation efflux [TIGR01297] (13-287)
  IPR027469 Cation efflux transmembrane domain superfamily [G3DSA:1.20.1510.10] (13-208)
  IPR027469 Cation efflux transmembrane domain superfamily [SSF161111] (13-209)
  IPR027470 Cation efflux protein, cytoplasmic domain [PF16916] (212-286)
  IPR036837 Cation efflux protein, cytoplasmic domain superfamily [SSF160240] (212-287)
  IPR050681 Cation Diffusion Facilitator/SLC30A [PTHR11562] (13-293)
  IPR058533 Cation efflux protein, transmembrane domain [PF01545] (17-208)

Organism: Cupriavidus metallidurans (strain ATCC 43123 / DSM 2839 / NBRC 102507 / CH34) (NCBI:txid266264)